Protein AF-0000000084379618 (afdb_homodimer)

InterPro domains:
  IPR000644 CBS domain [PF00571] (7-60)
  IPR000644 CBS domain [PF00571] (74-127)
  IPR000644 CBS domain [PS51371] (11-69)
  IPR000644 CBS domain [PS51371] (78-135)
  IPR000644 CBS domain [SM00116] (14-62)
  IPR000644 CBS domain [SM00116] (81-128)
  IPR044729 CBS domain-containing protein, bacteria [cd04629] (11-126)
  IPR046342 CBS domain superfamily [G3DSA:3.10.580.10] (3-135)
  IPR046342 CBS domain superfamily [SSF54631] (4-127)
  IPR051462 CBS domain-containing protein [PTHR48108] (7-129)

pLDDT: mean 86.85, std 16.11, range [29.45, 98.12]

Organism: NCBI:txid1548547

Solvent-accessible surface area (backbone atoms only — not comparable to full-atom values): 15763 Å² total; per-residue (Å²): 128,68,67,74,59,31,36,62,80,53,41,42,64,82,77,55,68,47,39,46,76,37,52,32,67,59,52,51,45,48,31,60,76,66,70,45,65,58,29,38,22,29,46,99,85,68,45,81,61,29,38,38,36,53,73,40,46,44,54,46,50,50,36,23,58,69,61,56,45,75,74,52,37,31,60,78,48,38,42,64,88,70,65,72,40,51,39,76,41,39,44,68,60,49,45,51,47,46,70,77,38,90,58,66,58,30,45,23,24,55,96,89,34,84,59,31,36,38,40,58,65,40,58,51,49,41,47,70,69,44,58,47,67,58,41,66,75,45,56,77,82,126,129,68,69,73,59,32,36,62,79,53,41,42,65,82,76,55,68,47,39,46,77,36,51,33,62,58,52,50,45,50,32,62,76,68,71,43,65,59,30,40,23,29,47,99,84,69,46,80,60,30,40,38,36,53,74,40,46,44,55,47,50,49,38,24,58,69,60,57,45,74,73,53,34,32,61,79,50,38,42,64,89,69,66,71,41,50,41,75,40,39,45,67,59,47,47,51,50,45,69,76,37,90,57,64,58,29,45,23,23,55,96,89,34,83,60,31,37,40,40,58,63,40,57,50,47,40,48,70,69,44,58,48,68,58,41,66,78,46,56,76,81,126

Sequence (284 aa):
MIHPLRVRDFMTTKLHTTEPDADIMSAVKILVDQNISGLLVIDNHGALKGILTERDCIGVALDAGYFDEAGGRVSNYMSSDIETVDVDLSLLDLAEQFVRRSFRRYPVTEDNKLVGVIARRDVLKALTSGAWFSIPGNTPRRMIHPLRVRDFMTTKLHTTEPDADIMSAVKILVDQNISGLLVIDNHGALKGILTERDCIGVALDAGYFDEAGGRVSNYMSSDIETVDVDLSLLDLAEQFVRRSFRRYPVTEDNKLVGVIARRDVLKALTSGAWFSIPGNTPRR

Nearest PDB structures (foldseek):
  3fv6-assembly1_B  TM=8.296E-01  e=1.152E-10  Bacillus subtilis
  5npl-assembly1_A  TM=8.329E-01  e=8.035E-10  Microcystis aeruginosa PCC 7806
  5nmu-assembly1_B-2  TM=8.235E-01  e=7.514E-10  Microcystis aeruginosa PCC 7806
  5nmu-assembly1_C-2  TM=7.737E-01  e=3.146E-10  Microcystis aeruginosa PCC 7806
  4cfe-assembly1_F  TM=8.664E-01  e=2.087E-07  Homo sapiens

Structure (mmCIF, N/CA/C/O backbone):
data_AF-0000000084379618-model_v1
#
loop_
_entity.id
_entity.type
_entity.pdbx_description
1 polymer 'CBS domain-containing protein'
#
loop_
_atom_site.group_PDB
_atom_site.id
_atom_site.type_symbol
_atom_site.label_atom_id
_atom_site.label_alt_id
_atom_site.label_comp_id
_atom_site.label_asym_id
_atom_site.label_entity_id
_atom_site.label_seq_id
_atom_site.pdbx_PDB_ins_code
_atom_site.Cartn_x
_atom_site.Cartn_y
_atom_site.Cartn_z
_atom_site.occupancy
_atom_site.B_iso_or_equiv
_atom_site.auth_seq_id
_atom_site.auth_comp_id
_atom_site.auth_asym_id
_atom_site.auth_atom_id
_atom_site.pdbx_PDB_model_num
ATOM 1 N N . MET A 1 1 ? -9.25 32.5 11.57 1 34.19 1 MET A N 1
ATOM 2 C CA . MET A 1 1 ? -9.039 31.359 12.469 1 34.19 1 MET A CA 1
ATOM 3 C C . MET A 1 1 ? -8.68 30.109 11.68 1 34.19 1 MET A C 1
ATOM 5 O O . MET A 1 1 ? -9.398 29.719 10.758 1 34.19 1 MET A O 1
ATOM 9 N N . ILE A 1 2 ? -7.457 29.812 11.484 1 47.38 2 ILE A N 1
ATOM 10 C CA . ILE A 1 2 ? -7.031 28.781 10.547 1 47.38 2 ILE A CA 1
ATOM 11 C C . ILE A 1 2 ? -7.629 27.438 10.961 1 47.38 2 ILE A C 1
ATOM 13 O O . ILE A 1 2 ? -7.477 27 12.102 1 47.38 2 ILE A O 1
ATOM 17 N N . HIS A 1 3 ? -8.727 27.094 10.367 1 58.53 3 HIS A N 1
ATOM 18 C CA . HIS A 1 3 ? -9.414 25.859 10.695 1 58.53 3 HIS A CA 1
ATOM 19 C C . HIS A 1 3 ? -8.547 24.641 10.367 1 58.53 3 HIS A C 1
ATOM 21 O O . HIS A 1 3 ? -7.828 24.641 9.367 1 58.53 3 HIS A O 1
ATOM 27 N N . PRO A 1 4 ? -8.391 23.781 11.438 1 74.25 4 PRO A N 1
ATOM 28 C CA . PRO A 1 4 ? -7.609 22.578 11.18 1 74.25 4 PRO A CA 1
ATOM 29 C C . PRO A 1 4 ? -8.109 21.797 9.969 1 74.25 4 PRO A C 1
ATOM 31 O O . PRO A 1 4 ? -9.297 21.844 9.641 1 74.25 4 PRO A O 1
ATOM 34 N N . LEU A 1 5 ? -7.223 21.422 9.125 1 86.94 5 LEU A N 1
ATOM 35 C CA . LEU A 1 5 ? -7.574 20.531 8.023 1 86.94 5 LEU A CA 1
ATOM 36 C C . LEU A 1 5 ? -8.266 19.266 8.539 1 86.94 5 LEU A C 1
ATOM 38 O O . LEU A 1 5 ? -7.871 18.719 9.57 1 86.94 5 LEU A O 1
ATOM 42 N N . ARG A 1 6 ? -9.375 19 7.891 1 94.31 6 ARG A N 1
ATOM 43 C CA . ARG A 1 6 ? -10.156 17.844 8.328 1 94.31 6 ARG A CA 1
ATOM 44 C C . ARG A 1 6 ? -10.172 16.75 7.254 1 94.31 6 ARG A C 1
ATOM 46 O O . ARG A 1 6 ? -9.828 17.016 6.098 1 94.31 6 ARG A O 1
ATOM 53 N N . VAL A 1 7 ? -10.578 15.539 7.617 1 96.62 7 VAL A N 1
ATOM 54 C CA . VAL A 1 7 ? -10.68 14.375 6.746 1 96.62 7 VAL A CA 1
ATOM 55 C C . VAL A 1 7 ? -11.562 14.695 5.547 1 96.62 7 VAL A C 1
ATOM 57 O O . VAL A 1 7 ? -11.211 14.391 4.406 1 96.62 7 VAL A O 1
ATOM 60 N N . ARG A 1 8 ? -12.633 15.398 5.754 1 96.06 8 ARG A N 1
ATOM 61 C CA . ARG A 1 8 ? -13.578 15.688 4.688 1 96.06 8 ARG A CA 1
ATOM 62 C C . ARG A 1 8 ? -12.922 16.5 3.578 1 96.06 8 ARG A C 1
ATOM 64 O O . ARG A 1 8 ? -13.359 16.469 2.428 1 96.06 8 ARG A O 1
ATOM 71 N N . ASP A 1 9 ? -11.898 17.234 3.893 1 94.19 9 ASP A N 1
ATOM 72 C CA . ASP A 1 9 ? -11.242 18.125 2.938 1 94.19 9 ASP A CA 1
ATOM 73 C C . ASP A 1 9 ? -10.383 17.344 1.952 1 94.19 9 ASP A C 1
ATOM 75 O O . ASP A 1 9 ? -10.055 17.828 0.872 1 94.19 9 ASP A O 1
ATOM 79 N N . PHE A 1 10 ? -9.984 16.047 2.281 1 94.69 10 PHE A N 1
ATOM 80 C CA . PHE A 1 10 ? -8.992 15.352 1.47 1 94.69 10 PHE A CA 1
ATOM 81 C C . PHE 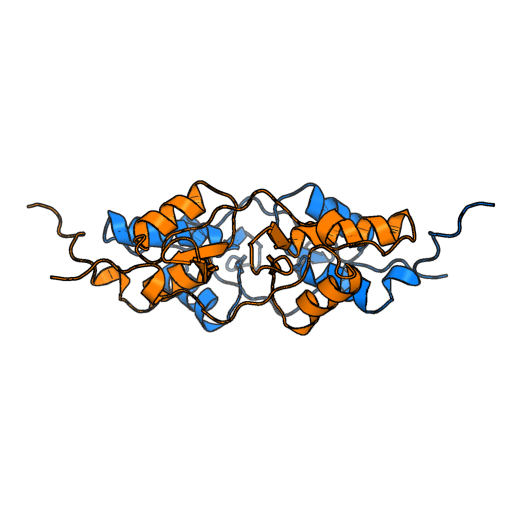A 1 10 ? -9.453 13.945 1.121 1 94.69 10 PHE A C 1
ATOM 83 O O . PHE A 1 10 ? -8.836 13.266 0.295 1 94.69 10 PHE A O 1
ATOM 90 N N . MET A 1 11 ? -10.547 13.492 1.725 1 95.88 11 MET A N 1
ATOM 91 C CA . MET A 1 11 ? -11.031 12.148 1.44 1 95.88 11 MET A CA 1
ATOM 92 C C . MET A 1 11 ? -11.492 12.031 -0.01 1 95.88 11 MET A C 1
ATOM 94 O O . MET A 1 11 ? -11.766 13.039 -0.662 1 95.88 11 MET A O 1
ATOM 98 N N . THR A 1 12 ? -11.516 10.805 -0.546 1 94.44 12 THR A N 1
ATOM 99 C CA . THR A 1 12 ? -12.125 10.508 -1.836 1 94.44 12 THR A CA 1
ATOM 100 C C . THR A 1 12 ? -13.547 9.984 -1.65 1 94.44 12 THR A C 1
ATOM 102 O O . THR A 1 12 ? -13.805 9.188 -0.745 1 94.44 12 THR A O 1
ATOM 105 N N . THR A 1 13 ? -14.43 10.438 -2.508 1 93.56 13 THR A N 1
ATOM 106 C CA . THR A 1 13 ? -15.828 10.039 -2.375 1 93.56 13 THR A CA 1
ATOM 107 C C . THR A 1 13 ? -16.188 8.961 -3.391 1 93.56 13 THR A C 1
ATOM 109 O O . THR A 1 13 ? -17.25 8.344 -3.305 1 93.56 13 THR A O 1
ATOM 112 N N . LYS A 1 14 ? -15.32 8.688 -4.324 1 89.25 14 LYS A N 1
ATOM 113 C CA . LYS A 1 14 ? -15.492 7.555 -5.227 1 89.25 14 LYS A CA 1
ATOM 114 C C . LYS A 1 14 ? -15.07 6.25 -4.559 1 89.25 14 LYS A C 1
ATOM 116 O O . LYS A 1 14 ? -13.875 6.004 -4.371 1 89.25 14 LYS A O 1
ATOM 121 N N . LEU A 1 15 ? -16.078 5.469 -4.277 1 90.06 15 LEU A N 1
ATOM 122 C CA . LEU A 1 15 ? -15.828 4.234 -3.543 1 90.06 15 LEU A CA 1
ATOM 123 C C . LEU A 1 15 ? -15.742 3.043 -4.492 1 90.06 15 LEU A C 1
ATOM 125 O O . LEU A 1 15 ? -16.578 2.896 -5.383 1 90.06 15 LEU A O 1
ATOM 129 N N . HIS A 1 16 ? -14.719 2.293 -4.391 1 94.81 16 HIS A N 1
ATOM 130 C CA . HIS A 1 16 ? -14.648 0.979 -5.02 1 94.81 16 HIS A CA 1
ATOM 131 C C . HIS A 1 16 ? -15.102 -0.116 -4.062 1 94.81 16 HIS A C 1
ATOM 133 O O . HIS A 1 16 ? -14.461 -0.357 -3.035 1 94.81 16 HIS A O 1
ATOM 139 N N . THR A 1 17 ? -16.203 -0.731 -4.441 1 96.31 17 THR A N 1
ATOM 140 C CA . THR A 1 17 ? -16.812 -1.654 -3.494 1 96.31 17 THR A CA 1
ATOM 141 C C . THR A 1 17 ? -17.031 -3.021 -4.137 1 96.31 17 THR A C 1
ATOM 143 O O . THR A 1 17 ? -16.922 -3.168 -5.355 1 96.31 17 THR A O 1
ATOM 146 N N . THR A 1 18 ? -17.234 -3.992 -3.385 1 97.44 18 THR A N 1
ATOM 147 C CA . THR A 1 18 ? -17.688 -5.336 -3.736 1 97.44 18 THR A CA 1
ATOM 148 C C . THR A 1 18 ? -18.625 -5.887 -2.668 1 97.44 18 THR A C 1
ATOM 150 O O . THR A 1 18 ? -18.953 -5.191 -1.706 1 97.44 18 THR A O 1
ATOM 153 N N . GLU A 1 19 ? -19.125 -7.086 -2.914 1 97.81 19 GLU A N 1
ATOM 154 C CA . GLU A 1 19 ? -20.047 -7.727 -1.979 1 97.81 19 GLU A CA 1
ATOM 155 C C . GLU A 1 19 ? -19.422 -8.961 -1.344 1 97.81 19 GLU A C 1
ATOM 157 O O . GLU A 1 19 ? -18.562 -9.609 -1.947 1 97.81 19 GLU A O 1
ATOM 162 N N . PRO A 1 20 ? -19.891 -9.258 -0.11 1 97.5 20 PRO A N 1
ATOM 163 C CA . PRO A 1 20 ? -19.312 -10.422 0.571 1 97.5 20 PRO A CA 1
ATOM 164 C C . PRO A 1 20 ? -19.453 -11.711 -0.244 1 97.5 20 PRO A C 1
ATOM 166 O O . PRO A 1 20 ? -18.562 -12.562 -0.204 1 97.5 20 PRO A O 1
ATOM 169 N N . ASP A 1 21 ? -20.438 -11.789 -1.068 1 97 21 ASP A N 1
ATOM 170 C CA . ASP A 1 21 ? -20.719 -13.031 -1.773 1 97 21 ASP A CA 1
ATOM 171 C C . ASP A 1 21 ? -20.125 -13.016 -3.182 1 97 21 ASP A C 1
ATOM 173 O O . ASP A 1 21 ? -20.203 -14.008 -3.908 1 97 21 ASP A O 1
ATOM 177 N N . ALA A 1 22 ? -19.562 -11.922 -3.576 1 96.81 22 ALA A N 1
ATOM 178 C CA . ALA A 1 22 ? -18.953 -11.836 -4.898 1 96.81 22 ALA A CA 1
ATOM 179 C C . ALA A 1 22 ? -17.844 -12.867 -5.055 1 96.81 22 ALA A C 1
ATOM 181 O O . ALA A 1 22 ? -17.25 -13.312 -4.066 1 96.81 22 ALA A O 1
ATOM 182 N N . ASP A 1 23 ? -17.641 -13.289 -6.316 1 95.94 23 ASP A N 1
ATOM 183 C CA . ASP A 1 23 ? -16.531 -14.188 -6.648 1 95.94 23 ASP A CA 1
ATOM 184 C C . ASP A 1 23 ? -15.188 -13.523 -6.383 1 95.94 23 ASP A C 1
ATOM 186 O O . ASP A 1 23 ? -14.945 -12.398 -6.82 1 95.94 23 ASP A O 1
ATOM 190 N N . ILE A 1 24 ? -14.281 -14.266 -5.648 1 95.69 24 ILE A N 1
ATOM 191 C CA . ILE A 1 24 ? -13.008 -13.703 -5.215 1 95.69 24 ILE A CA 1
ATOM 192 C C . ILE A 1 24 ? -12.141 -13.391 -6.43 1 95.69 24 ILE A C 1
ATOM 194 O O . ILE A 1 24 ? -11.43 -12.383 -6.453 1 95.69 24 ILE A O 1
ATOM 198 N N . MET A 1 25 ? -12.18 -14.164 -7.484 1 92.75 25 MET A N 1
ATOM 199 C CA . MET A 1 25 ? -11.352 -13.922 -8.664 1 92.75 25 MET A CA 1
ATOM 200 C C . MET A 1 25 ? -11.82 -12.68 -9.414 1 92.75 25 MET A C 1
ATOM 202 O O . MET A 1 25 ? -11.008 -11.953 -9.984 1 92.75 25 MET A O 1
ATOM 206 N N . SER A 1 26 ? -13.086 -12.484 -9.383 1 93.94 26 SER A N 1
ATOM 207 C CA . SER A 1 26 ? -13.609 -11.258 -9.961 1 93.94 26 SER A CA 1
ATOM 208 C C . SER A 1 26 ? -13.109 -10.031 -9.203 1 93.94 26 SER A C 1
ATOM 210 O O . SER A 1 26 ? -12.758 -9.016 -9.812 1 93.94 26 SER A O 1
ATOM 212 N N . ALA A 1 27 ? -13.125 -10.156 -7.879 1 96.06 27 ALA A N 1
ATOM 213 C CA . ALA A 1 27 ? -12.633 -9.062 -7.043 1 96.06 27 ALA A CA 1
ATOM 214 C C . ALA A 1 27 ? -11.148 -8.797 -7.297 1 96.06 27 ALA A C 1
ATOM 216 O O . ALA A 1 27 ? -10.727 -7.648 -7.406 1 96.06 27 ALA A O 1
ATOM 217 N N . VAL A 1 28 ? -10.398 -9.859 -7.43 1 94.69 28 VAL A N 1
ATOM 218 C CA . VAL A 1 28 ? -8.977 -9.734 -7.715 1 94.69 28 VAL A CA 1
ATOM 219 C C . VAL A 1 28 ? -8.773 -9.023 -9.047 1 94.69 28 VAL A C 1
ATOM 221 O O . VAL A 1 28 ? -7.93 -8.125 -9.164 1 94.69 28 VAL A O 1
ATOM 224 N N . LYS A 1 29 ? -9.539 -9.367 -9.977 1 93.56 29 LYS A N 1
ATOM 225 C CA . LYS A 1 29 ? -9.445 -8.75 -11.297 1 93.56 29 LYS A CA 1
ATOM 226 C C . LYS A 1 29 ? -9.734 -7.254 -11.227 1 93.56 29 LYS A C 1
ATOM 228 O O . LYS A 1 29 ? -9.07 -6.453 -11.891 1 93.56 29 LYS A O 1
ATOM 233 N N . ILE A 1 30 ? -10.664 -6.898 -10.453 1 94.94 30 ILE A N 1
ATOM 234 C CA . ILE A 1 30 ? -11 -5.488 -10.281 1 94.94 30 ILE A CA 1
ATOM 235 C C . ILE A 1 30 ? -9.805 -4.738 -9.695 1 94.94 30 ILE A C 1
ATOM 237 O O . ILE A 1 30 ? -9.438 -3.672 -10.188 1 94.94 30 ILE A O 1
ATOM 241 N N . LEU A 1 31 ? -9.203 -5.316 -8.656 1 95.38 31 LEU A N 1
ATOM 242 C CA . LEU A 1 31 ? -8.047 -4.691 -8.023 1 95.38 31 LEU A CA 1
ATOM 243 C C . LEU A 1 31 ? -6.926 -4.48 -9.039 1 95.38 31 LEU A C 1
ATOM 245 O O . LEU A 1 31 ? -6.352 -3.391 -9.117 1 95.38 31 LEU A O 1
ATOM 249 N N . VAL A 1 32 ? -6.684 -5.453 -9.867 1 93.69 32 VAL A N 1
ATOM 250 C CA . VAL A 1 32 ? -5.578 -5.438 -10.812 1 93.69 32 VAL A CA 1
ATOM 251 C C . VAL A 1 32 ? -5.898 -4.477 -11.961 1 93.69 32 VAL A C 1
ATOM 253 O O . VAL A 1 32 ? -5.094 -3.602 -12.289 1 93.69 32 VAL A O 1
ATOM 256 N N . ASP A 1 33 ? -7.059 -4.531 -12.508 1 93.06 33 ASP A N 1
ATOM 257 C CA . ASP A 1 33 ? -7.445 -3.777 -13.695 1 93.06 33 ASP A CA 1
ATOM 258 C C . ASP A 1 33 ? -7.578 -2.289 -13.383 1 93.06 33 ASP A C 1
ATOM 260 O O . ASP A 1 33 ? -7.223 -1.44 -14.203 1 93.06 33 ASP A O 1
ATOM 264 N N . GLN A 1 34 ? -8.031 -1.998 -12.258 1 91.88 34 GLN A N 1
ATOM 265 C CA . GLN A 1 34 ? -8.281 -0.604 -11.898 1 91.88 34 GLN A CA 1
ATOM 266 C C . GLN A 1 34 ? -7.098 -0.015 -11.133 1 91.88 34 GLN A C 1
ATOM 268 O O . GLN A 1 34 ? -7.109 1.163 -10.773 1 91.88 34 GLN A O 1
ATOM 273 N N . ASN A 1 35 ? -6.16 -0.807 -10.883 1 90.31 35 ASN A N 1
ATOM 274 C CA . ASN A 1 35 ? -4.953 -0.374 -10.188 1 90.31 35 ASN A CA 1
ATOM 275 C C . ASN A 1 35 ? -5.281 0.253 -8.836 1 90.31 35 ASN A C 1
ATOM 277 O O . ASN A 1 35 ? -4.832 1.359 -8.539 1 90.31 35 ASN A O 1
ATOM 281 N N . ILE A 1 36 ? -6.137 -0.499 -8.094 1 90.75 36 ILE A N 1
ATOM 282 C CA . ILE A 1 36 ? -6.445 -0.088 -6.73 1 90.75 36 ILE A CA 1
ATOM 283 C C . ILE A 1 36 ? -6 -1.172 -5.75 1 90.75 36 ILE A C 1
ATOM 285 O O . ILE A 1 36 ? -5.906 -2.346 -6.117 1 90.75 36 ILE A O 1
ATOM 289 N N . SER A 1 37 ? -5.695 -0.775 -4.52 1 91.12 37 SER A N 1
ATOM 290 C CA . SER A 1 37 ? -5.059 -1.709 -3.596 1 91.12 37 SER A CA 1
ATOM 291 C C . SER A 1 37 ? -6.07 -2.295 -2.617 1 91.12 37 SER A C 1
ATOM 293 O O . SER A 1 37 ? -5.727 -3.164 -1.811 1 91.12 37 SER A O 1
ATOM 295 N N . GLY A 1 38 ? -7.355 -1.854 -2.705 1 93.5 38 GLY A N 1
ATOM 296 C CA . GLY A 1 38 ? -8.367 -2.387 -1.81 1 93.5 38 GLY A CA 1
ATOM 297 C C . GLY A 1 38 ? -9.781 -2.082 -2.262 1 93.5 38 GLY A C 1
ATOM 298 O O . GLY A 1 38 ? -10.016 -1.101 -2.971 1 93.5 38 GLY A O 1
ATOM 299 N N . LEU A 1 39 ? -10.711 -2.945 -1.866 1 96.56 39 LEU A N 1
ATOM 300 C CA . LEU A 1 39 ? -12.148 -2.801 -2.078 1 96.56 39 LEU A CA 1
ATOM 301 C C . LEU A 1 39 ? -12.891 -2.799 -0.749 1 96.56 39 LEU A C 1
ATOM 303 O O . LEU A 1 39 ? -12.625 -3.631 0.12 1 96.56 39 LEU A O 1
ATOM 307 N N . LEU A 1 40 ? -13.82 -1.866 -0.636 1 97 40 LEU A N 1
ATOM 308 C CA . LEU A 1 40 ? -14.734 -1.941 0.499 1 97 40 LEU A CA 1
ATOM 309 C C . LEU A 1 40 ? -15.797 -3.004 0.266 1 97 40 LEU A C 1
ATOM 311 O O . LEU A 1 40 ? -16.328 -3.125 -0.84 1 97 40 LEU A O 1
ATOM 315 N N . VAL A 1 41 ? -16.016 -3.775 1.272 1 97.94 41 VAL A N 1
ATOM 316 C CA . VAL A 1 41 ? -17.031 -4.82 1.165 1 97.94 41 VAL A CA 1
ATOM 317 C C . VAL A 1 41 ? -18.328 -4.359 1.839 1 97.94 41 VAL A C 1
ATOM 319 O O . VAL A 1 41 ? -18.359 -4.16 3.055 1 97.94 41 VAL A O 1
ATOM 322 N N . ILE A 1 42 ? -19.328 -4.234 1.031 1 97.12 42 ILE A N 1
ATOM 323 C CA . ILE A 1 42 ? -20.609 -3.727 1.512 1 97.12 42 ILE A CA 1
ATOM 324 C C . ILE A 1 42 ? -21.703 -4.75 1.232 1 97.12 42 ILE A C 1
ATOM 326 O O . ILE A 1 42 ? -21.703 -5.395 0.18 1 97.12 42 ILE A O 1
ATOM 330 N N . ASP A 1 43 ? -22.562 -4.863 2.178 1 95.5 43 ASP A N 1
ATOM 331 C CA . ASP A 1 43 ? -23.641 -5.812 1.942 1 95.5 43 ASP A CA 1
ATOM 332 C C . ASP A 1 43 ? -24.781 -5.16 1.159 1 95.5 43 ASP A C 1
ATOM 334 O O . ASP A 1 43 ? -24.656 -4.016 0.714 1 95.5 43 ASP A O 1
ATOM 338 N N . ASN A 1 44 ? -25.844 -5.895 0.963 1 93.81 44 ASN A N 1
ATOM 339 C CA . ASN A 1 44 ? -26.953 -5.453 0.128 1 93.81 44 ASN A CA 1
ATOM 340 C C . ASN A 1 44 ? -27.703 -4.285 0.763 1 93.81 44 ASN A C 1
ATOM 342 O O . ASN A 1 44 ? -28.5 -3.615 0.097 1 93.81 44 ASN A O 1
ATOM 346 N N . HIS A 1 45 ? -27.484 -3.885 1.99 1 91.62 45 HIS A N 1
ATOM 347 C CA . HIS A 1 45 ? -28.141 -2.783 2.686 1 91.62 45 HIS A CA 1
ATOM 348 C C . HIS A 1 45 ? -27.234 -1.562 2.766 1 91.62 45 HIS A C 1
ATOM 350 O O . HIS A 1 45 ? -27.594 -0.548 3.365 1 91.62 45 HIS A O 1
ATOM 356 N N . GLY A 1 46 ? -26.062 -1.714 2.221 1 90.75 46 GLY A N 1
ATOM 357 C CA . GLY A 1 46 ? -25.125 -0.596 2.221 1 90.75 46 GLY A CA 1
ATOM 358 C C . GLY A 1 46 ? -24.25 -0.546 3.459 1 90.75 46 GLY A C 1
ATOM 359 O O . GLY A 1 46 ? -23.531 0.426 3.676 1 90.75 46 GLY A O 1
ATOM 360 N N . ALA A 1 47 ? -24.359 -1.598 4.258 1 93.44 47 ALA A N 1
ATOM 361 C CA . ALA A 1 47 ? -23.547 -1.645 5.473 1 93.44 47 ALA A CA 1
ATOM 362 C C . ALA A 1 47 ? -22.125 -2.113 5.172 1 93.44 47 ALA A C 1
ATOM 364 O O . ALA A 1 47 ? -21.938 -3.068 4.418 1 93.44 47 ALA A O 1
ATOM 365 N N . LEU A 1 48 ? -21.219 -1.42 5.727 1 95.88 48 LEU A N 1
ATOM 366 C CA . LEU A 1 48 ? -19.812 -1.798 5.59 1 95.88 48 LEU A CA 1
ATOM 367 C C . LEU A 1 48 ? -19.516 -3.084 6.355 1 95.88 48 LEU A C 1
ATOM 369 O O . LEU A 1 48 ? -19.719 -3.146 7.57 1 95.88 48 LEU A O 1
ATOM 373 N N . LYS A 1 49 ? -19 -4.125 5.664 1 96.25 49 LYS A N 1
ATOM 374 C CA . LYS A 1 49 ? -18.766 -5.43 6.273 1 96.25 49 LYS A CA 1
ATOM 375 C C . LYS A 1 49 ? -17.266 -5.707 6.43 1 96.25 49 LYS A C 1
ATOM 377 O O . LYS A 1 49 ? -16.875 -6.551 7.234 1 96.25 49 LYS A O 1
ATOM 382 N N . GLY A 1 50 ? -16.484 -5.086 5.617 1 96.19 50 GLY A N 1
ATOM 383 C CA . GLY A 1 50 ? -15.047 -5.324 5.664 1 96.19 50 GLY A CA 1
ATOM 384 C C . GLY A 1 50 ? -14.297 -4.641 4.539 1 96.19 50 GLY A C 1
ATOM 385 O O . GLY A 1 50 ? -14.805 -3.701 3.924 1 96.19 50 GLY A O 1
ATOM 386 N N . ILE A 1 51 ? -13.078 -5.039 4.383 1 96.25 51 ILE A N 1
ATOM 387 C CA . ILE A 1 51 ? -12.211 -4.555 3.311 1 96.25 51 ILE A CA 1
ATOM 388 C C . ILE A 1 51 ? -11.414 -5.719 2.725 1 96.25 51 ILE A C 1
ATOM 390 O O . ILE A 1 51 ? -10.969 -6.605 3.455 1 96.25 51 ILE A O 1
ATOM 394 N N . LEU A 1 52 ? -11.312 -5.785 1.449 1 96.62 52 LEU A N 1
ATOM 395 C CA . LEU A 1 52 ? -10.461 -6.734 0.735 1 96.62 52 LEU A CA 1
ATOM 396 C C . LEU A 1 52 ? -9.273 -6.023 0.096 1 96.62 52 LEU A C 1
ATOM 398 O O . LEU A 1 52 ? -9.445 -5.176 -0.781 1 96.62 52 LEU A O 1
ATOM 402 N N . THR A 1 53 ? -8.062 -6.402 0.522 1 94.44 53 THR A N 1
ATOM 403 C CA . THR A 1 53 ? -6.875 -5.727 0.018 1 94.44 53 THR A CA 1
ATOM 404 C C . THR A 1 53 ? -6.012 -6.684 -0.798 1 94.44 53 THR A C 1
ATOM 406 O O . THR A 1 53 ? -6.285 -7.887 -0.846 1 94.44 53 THR A O 1
ATOM 409 N N . GLU A 1 54 ? -5.016 -6.074 -1.49 1 94 54 GLU A N 1
ATOM 410 C CA . GLU A 1 54 ? -4.035 -6.898 -2.195 1 94 54 GLU A CA 1
ATOM 411 C C . GLU A 1 54 ? -3.377 -7.898 -1.252 1 94 54 GLU A C 1
ATOM 413 O O . GLU A 1 54 ? -3.109 -9.039 -1.637 1 94 54 GLU A O 1
ATOM 418 N N . ARG A 1 55 ? -3.156 -7.453 -0.069 1 93.25 55 ARG A N 1
ATOM 419 C CA . ARG A 1 55 ? -2.559 -8.352 0.915 1 93.25 55 ARG A CA 1
ATOM 420 C C . ARG A 1 55 ? -3.439 -9.578 1.144 1 93.25 55 ARG A C 1
ATOM 422 O O . ARG A 1 55 ? -2.947 -10.703 1.168 1 93.25 55 ARG A O 1
ATOM 429 N N . ASP A 1 56 ? -4.66 -9.391 1.294 1 93.5 56 ASP A N 1
ATOM 430 C CA . ASP A 1 56 ? -5.605 -10.484 1.481 1 93.5 56 ASP A CA 1
ATOM 431 C C . ASP A 1 56 ? -5.586 -11.438 0.288 1 93.5 56 ASP A C 1
ATOM 433 O O . ASP A 1 56 ? -5.656 -12.656 0.458 1 93.5 56 ASP A O 1
ATOM 437 N N . CYS A 1 57 ? -5.434 -10.867 -0.836 1 94.56 57 CYS A N 1
ATOM 438 C CA . CYS A 1 57 ? -5.578 -11.625 -2.072 1 94.56 57 CYS A CA 1
ATOM 439 C C . CYS A 1 57 ? -4.34 -12.477 -2.334 1 94.56 57 CYS A C 1
ATOM 441 O O . CYS A 1 57 ? -4.375 -13.391 -3.164 1 94.56 57 CYS A O 1
ATOM 443 N N . ILE A 1 58 ? -3.246 -12.172 -1.682 1 93.88 58 ILE A N 1
ATOM 444 C CA . ILE A 1 58 ? -2.092 -13.055 -1.786 1 93.88 58 ILE A CA 1
ATOM 445 C C . ILE A 1 58 ? -2.465 -14.453 -1.294 1 93.88 58 ILE A C 1
ATOM 447 O O . ILE A 1 58 ? -1.982 -15.453 -1.825 1 93.88 58 ILE A O 1
ATOM 451 N N . GLY A 1 59 ? -3.326 -14.469 -0.315 1 91.44 59 GLY A N 1
ATOM 452 C CA . GLY A 1 59 ? -3.846 -15.758 0.129 1 91.44 59 GLY A CA 1
ATOM 453 C C . GLY A 1 59 ? -4.535 -16.531 -0.975 1 91.44 59 GLY A C 1
ATOM 454 O O . GLY A 1 59 ? -4.422 -17.766 -1.039 1 91.44 59 GLY A O 1
ATOM 455 N N . VAL A 1 60 ? -5.215 -15.859 -1.862 1 89.25 60 VAL A N 1
ATOM 456 C CA . VAL A 1 60 ? -5.879 -16.484 -3.004 1 89.25 60 VAL A CA 1
ATOM 457 C C . VAL A 1 60 ? -4.84 -17.094 -3.938 1 89.25 60 VAL A C 1
ATOM 459 O O . VAL A 1 60 ? -5.008 -18.219 -4.406 1 89.25 60 VAL A O 1
ATOM 462 N N . ALA A 1 61 ? -3.861 -16.359 -4.188 1 85.94 61 ALA A N 1
ATOM 463 C CA . ALA A 1 61 ? -2.779 -16.844 -5.043 1 85.94 61 ALA A CA 1
ATOM 464 C C . ALA A 1 61 ? -2.15 -18.109 -4.473 1 85.94 61 ALA A C 1
ATOM 466 O O . ALA A 1 61 ? -1.852 -19.047 -5.215 1 85.94 61 ALA A O 1
ATOM 467 N N . LEU A 1 62 ? -1.955 -18.156 -3.219 1 87.12 62 LEU A N 1
ATOM 468 C CA . LEU A 1 62 ? -1.366 -19.328 -2.578 1 87.12 62 LEU A CA 1
ATOM 469 C C . LEU A 1 62 ? -2.305 -20.516 -2.668 1 87.12 62 LEU A C 1
ATOM 471 O O . LEU A 1 62 ? -1.868 -21.641 -2.971 1 87.12 62 LEU A O 1
ATOM 475 N N . ASP A 1 63 ? -3.529 -20.234 -2.43 1 85.62 63 ASP A N 1
ATOM 476 C CA . ASP A 1 63 ? -4.508 -21.312 -2.537 1 85.62 63 ASP A CA 1
ATOM 477 C C . ASP A 1 63 ? -4.551 -21.875 -3.957 1 85.62 63 ASP A C 1
ATOM 479 O O . ASP A 1 63 ? -4.637 -23.094 -4.145 1 85.62 63 ASP A O 1
ATOM 483 N N . ALA A 1 64 ? -4.523 -20.953 -4.922 1 81.38 64 ALA A N 1
ATOM 484 C CA . ALA A 1 64 ? -4.516 -21.375 -6.32 1 81.38 64 ALA A CA 1
ATOM 485 C C . ALA A 1 64 ? -3.268 -22.188 -6.645 1 81.38 64 ALA A C 1
ATOM 487 O O . ALA A 1 64 ? -3.334 -23.172 -7.391 1 81.38 64 ALA A O 1
ATOM 488 N N . GLY A 1 65 ? -2.189 -21.781 -6.164 1 75.75 65 GLY A N 1
ATOM 489 C CA . GLY A 1 65 ? -0.932 -22.469 -6.43 1 75.75 65 GLY A CA 1
ATOM 490 C C . GLY A 1 65 ? -0.822 -23.812 -5.742 1 75.75 65 GLY A C 1
ATOM 491 O O . GLY A 1 65 ? -0.34 -24.781 -6.332 1 75.75 65 GLY A O 1
ATOM 492 N N . TYR A 1 66 ? -1.321 -23.859 -4.508 1 75.81 66 TYR A N 1
ATOM 493 C CA . TYR A 1 66 ? -1.153 -25.094 -3.725 1 75.81 66 TYR A CA 1
ATOM 494 C C . TYR A 1 66 ? -2.287 -26.062 -3.998 1 75.81 66 TYR A C 1
ATOM 496 O O . TYR A 1 66 ? -2.076 -27.281 -3.996 1 75.81 66 TYR A O 1
ATOM 504 N N . PHE A 1 67 ? -3.467 -25.516 -4.18 1 70 67 PHE A N 1
ATOM 505 C CA . PHE A 1 67 ? -4.609 -26.422 -4.172 1 70 67 PHE A CA 1
ATOM 506 C C . PHE A 1 67 ? -5.328 -26.406 -5.516 1 70 67 PHE A C 1
ATOM 508 O O . PHE A 1 67 ? -6.312 -27.125 -5.711 1 70 67 PHE A O 1
ATOM 515 N N . ASP A 1 68 ? -4.73 -25.75 -6.484 1 66.31 68 ASP A N 1
ATOM 516 C CA . ASP A 1 68 ? -5.387 -25.594 -7.777 1 66.31 68 ASP A CA 1
ATOM 517 C C . ASP A 1 68 ? -6.824 -25.109 -7.613 1 66.31 68 ASP A C 1
ATOM 519 O O . ASP A 1 68 ? -7.719 -25.547 -8.344 1 66.31 68 ASP A O 1
ATOM 523 N N . GLU A 1 69 ? -7.094 -24.656 -6.398 1 63.84 69 GLU A N 1
ATOM 524 C CA . GLU A 1 69 ? -8.422 -24.125 -6.102 1 63.84 69 GLU A CA 1
ATOM 525 C C . GLU A 1 69 ? -8.398 -22.609 -6.016 1 63.84 69 GLU A C 1
ATOM 527 O O . GLU A 1 69 ? -7.715 -22.031 -5.16 1 63.84 69 GLU A O 1
ATOM 532 N N . ALA A 1 70 ? -8.445 -21.953 -7.277 1 63.56 70 ALA A N 1
ATOM 533 C CA . ALA A 1 70 ? -8.594 -20.5 -7.258 1 63.56 70 ALA A CA 1
ATOM 534 C C . ALA A 1 70 ? -10.07 -20.109 -7.258 1 63.56 70 ALA A C 1
ATOM 536 O O . ALA A 1 70 ? -10.781 -20.344 -8.242 1 63.56 70 ALA A O 1
ATOM 537 N N . GLY A 1 71 ? -10.672 -20.141 -5.82 1 74.25 71 GLY A N 1
ATOM 538 C CA . GLY A 1 71 ? -12.086 -19.812 -5.809 1 74.25 71 GLY A CA 1
ATOM 539 C C . GLY A 1 71 ? -12.617 -19.516 -4.418 1 74.25 71 GLY A C 1
ATOM 540 O O . GLY A 1 71 ? -11.859 -19.484 -3.449 1 74.25 71 GLY A O 1
ATOM 541 N N . GLY A 1 72 ? -13.672 -19.031 -4.418 1 89.56 72 GLY A N 1
ATOM 542 C CA . GLY A 1 72 ? -14.414 -18.672 -3.217 1 89.56 72 GLY A CA 1
ATOM 543 C C . GLY A 1 72 ? -15.062 -17.312 -3.297 1 89.56 72 GLY A C 1
ATOM 544 O O . GLY A 1 72 ? -15.25 -16.766 -4.391 1 89.56 72 GLY A O 1
ATOM 545 N N . ARG A 1 73 ? -15.477 -17.031 -2.061 1 96.06 73 ARG A N 1
ATOM 546 C CA . ARG A 1 73 ? -16.172 -15.742 -1.96 1 96.06 73 ARG A CA 1
ATOM 547 C C . ARG A 1 73 ? -15.273 -14.688 -1.314 1 96.06 73 ARG A C 1
ATOM 549 O O . ARG A 1 73 ? -14.328 -15.023 -0.59 1 96.06 73 ARG A O 1
ATOM 556 N N . VAL A 1 74 ? -15.555 -13.438 -1.613 1 97.62 74 VAL A N 1
ATOM 557 C CA . VAL A 1 74 ? -14.852 -12.305 -1.019 1 97.62 74 VAL A CA 1
ATOM 558 C C . VAL A 1 74 ? -14.844 -12.438 0.502 1 97.62 74 VAL A C 1
ATOM 560 O O . VAL A 1 74 ? -13.828 -12.188 1.151 1 97.62 74 VAL A O 1
ATOM 563 N N . SER A 1 75 ? -15.898 -12.961 1.075 1 96.94 75 SER A N 1
ATOM 564 C CA . SER A 1 75 ? -16.047 -13.07 2.523 1 96.94 75 SER A CA 1
ATOM 565 C C . SER A 1 75 ? -15.039 -14.055 3.105 1 96.94 75 SER A C 1
ATOM 567 O O . SER A 1 75 ? -14.727 -14 4.297 1 96.94 75 SER A O 1
ATOM 569 N N . ASN A 1 76 ? -14.492 -14.938 2.303 1 95.81 76 ASN A N 1
ATOM 570 C CA . ASN A 1 76 ? -13.5 -15.906 2.762 1 95.81 76 ASN A CA 1
ATOM 571 C C . ASN A 1 76 ? -12.141 -15.258 2.973 1 95.81 76 ASN A C 1
ATOM 573 O O . ASN A 1 76 ? -11.289 -15.797 3.684 1 95.81 76 ASN A O 1
ATOM 577 N N . TYR A 1 77 ? -11.93 -14.07 2.367 1 95.94 77 TYR A N 1
ATOM 578 C CA . TYR A 1 77 ? -10.57 -13.539 2.318 1 95.94 77 TYR A CA 1
ATOM 579 C C . TYR A 1 77 ? -10.523 -12.125 2.889 1 95.94 77 TYR A C 1
ATOM 581 O O . TYR A 1 77 ? -9.461 -11.648 3.301 1 95.94 77 TYR A O 1
ATOM 589 N N . MET A 1 78 ? -11.656 -11.461 2.898 1 96.62 78 MET A N 1
ATOM 590 C CA . MET A 1 78 ? -11.68 -10.07 3.338 1 96.62 78 MET A CA 1
ATOM 591 C C . MET A 1 78 ? -11.352 -9.961 4.824 1 96.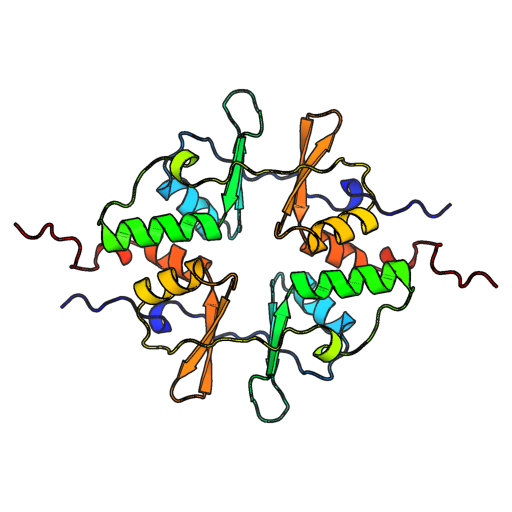62 78 MET A C 1
ATOM 593 O O . MET A 1 78 ? -11.461 -10.938 5.559 1 96.62 78 MET A O 1
ATOM 597 N N . SER A 1 79 ? -10.852 -8.781 5.219 1 94.25 79 SER A N 1
ATOM 598 C CA . SER A 1 79 ? -10.703 -8.484 6.641 1 94.25 79 SER A CA 1
ATOM 599 C C . SER A 1 79 ? -11.961 -7.828 7.203 1 94.25 79 SER A C 1
ATOM 601 O O . SER A 1 79 ? -12.523 -6.918 6.582 1 94.25 79 SER A O 1
ATOM 603 N N . SER A 1 80 ? -12.352 -8.273 8.336 1 92.69 80 SER A N 1
ATOM 604 C CA . SER A 1 80 ? -13.523 -7.707 8.992 1 92.69 80 SER A CA 1
ATOM 605 C C . SER A 1 80 ? -13.117 -6.77 10.125 1 92.69 80 SER A C 1
ATOM 607 O O . SER A 1 80 ? -13.969 -6.117 10.734 1 92.69 80 SER A O 1
ATOM 609 N N . ASP A 1 81 ? -11.844 -6.742 10.398 1 88.25 81 ASP A N 1
ATOM 610 C CA . ASP A 1 81 ? -11.336 -5.762 11.352 1 88.25 81 ASP A CA 1
ATOM 611 C C . ASP A 1 81 ? -11.156 -4.398 10.688 1 88.25 81 ASP A C 1
ATOM 613 O O . ASP A 1 81 ? -10.078 -4.09 10.18 1 88.25 81 ASP A O 1
ATOM 617 N N . ILE A 1 82 ? -12.297 -3.666 10.711 1 88.69 82 ILE A N 1
ATOM 618 C CA . ILE A 1 82 ? -12.289 -2.389 10.008 1 88.69 82 ILE A CA 1
ATOM 619 C C . ILE A 1 82 ? -12.547 -1.252 10.992 1 88.69 82 ILE A C 1
ATOM 621 O O . ILE A 1 82 ? -13.352 -1.393 11.914 1 88.69 82 ILE A O 1
ATOM 625 N N . GLU A 1 83 ? -11.789 -0.23 10.898 1 93.5 83 GLU A N 1
ATOM 626 C CA . GLU A 1 83 ? -11.984 1.01 11.641 1 93.5 83 GLU A CA 1
ATOM 627 C C . GLU A 1 83 ? -12.328 2.166 10.703 1 93.5 83 GLU A C 1
ATOM 629 O O . GLU A 1 83 ? -11.727 2.305 9.641 1 93.5 83 GLU A O 1
ATOM 634 N N . THR A 1 84 ? -13.359 2.908 11.102 1 96.5 84 THR A N 1
ATOM 635 C CA . THR A 1 84 ? -13.75 4.074 10.312 1 96.5 84 THR A CA 1
ATOM 636 C C . THR A 1 84 ? -13.328 5.363 11.023 1 96.5 84 THR A C 1
ATOM 638 O O . THR A 1 84 ? -13.031 5.352 12.219 1 96.5 84 THR A O 1
ATOM 641 N N . VAL A 1 85 ? -13.281 6.41 10.273 1 97.31 85 VAL A N 1
ATOM 642 C CA . VAL A 1 85 ? -13.016 7.723 10.852 1 97.31 85 VAL A CA 1
ATOM 643 C C . VAL A 1 85 ? -14.125 8.695 10.461 1 97.31 85 VAL A C 1
ATOM 645 O O . VAL A 1 85 ? -14.773 8.523 9.422 1 97.31 85 VAL A O 1
ATOM 648 N N . ASP A 1 86 ? -14.336 9.656 11.328 1 98.12 86 ASP A N 1
ATOM 649 C CA . ASP A 1 86 ? -15.367 10.656 11.078 1 98.12 86 ASP A CA 1
ATOM 650 C C . ASP A 1 86 ? -14.875 11.742 10.125 1 98.12 86 ASP A C 1
ATOM 652 O O . ASP A 1 86 ? -13.695 12.086 10.133 1 98.12 86 ASP A O 1
ATOM 656 N N . VAL A 1 87 ? -15.773 12.359 9.367 1 97.44 87 VAL A N 1
ATOM 657 C CA . VAL A 1 87 ? -15.438 13.383 8.391 1 97.44 87 VAL A CA 1
ATOM 658 C C . VAL A 1 87 ? -14.781 14.57 9.094 1 97.44 87 VAL A C 1
ATOM 660 O O . VAL A 1 87 ? -14 15.312 8.484 1 97.44 87 VAL A O 1
ATOM 663 N N . ASP A 1 88 ? -15.023 14.711 10.359 1 96.81 88 ASP A N 1
ATOM 664 C CA . ASP A 1 88 ? -14.586 15.914 11.055 1 96.81 88 ASP A CA 1
ATOM 665 C C . ASP A 1 88 ? -13.273 15.664 11.797 1 96.81 88 ASP A C 1
ATOM 667 O O . ASP A 1 88 ? -12.711 16.578 12.398 1 96.81 88 ASP A O 1
ATOM 671 N N . LEU A 1 89 ? -12.789 14.461 11.781 1 95.5 89 LEU A N 1
ATOM 672 C CA . LEU A 1 89 ? -11.492 14.18 12.383 1 95.5 89 LEU A CA 1
ATOM 673 C C . LEU A 1 89 ? -10.406 15.047 11.75 1 95.5 89 LEU A C 1
ATOM 675 O O . LEU A 1 89 ? -10.375 15.227 10.531 1 95.5 89 LEU A O 1
ATOM 679 N N . SER A 1 90 ? -9.547 15.633 12.602 1 93.31 90 SER A N 1
ATOM 680 C CA . SER A 1 90 ? -8.453 16.422 12.055 1 93.31 90 SER A CA 1
ATOM 681 C C . SER A 1 90 ? -7.449 15.547 11.312 1 93.31 90 SER A C 1
ATOM 683 O O . SER A 1 90 ? -7.23 14.398 11.688 1 93.31 90 SER A O 1
ATOM 685 N N . LEU A 1 91 ? -6.766 16.109 10.359 1 92.69 91 LEU A N 1
ATOM 686 C CA . LEU A 1 91 ? -5.766 15.352 9.609 1 92.69 91 LEU A CA 1
ATOM 687 C C . LEU A 1 91 ? -4.582 14.984 10.5 1 92.69 91 LEU A C 1
ATOM 689 O O . LEU A 1 91 ? -3.957 13.938 10.305 1 92.69 91 LEU A O 1
ATOM 693 N N . LEU A 1 92 ? -4.289 15.82 11.414 1 90.19 92 LEU A N 1
ATOM 694 C CA . LEU A 1 92 ? -3.215 15.5 12.344 1 90.19 92 LEU A CA 1
ATOM 695 C C . LEU A 1 92 ? -3.555 14.266 13.164 1 90.19 92 LEU A C 1
ATOM 697 O O . LEU A 1 92 ? -2.723 13.367 13.32 1 90.19 92 LEU A O 1
ATOM 701 N N . ASP A 1 93 ? -4.758 14.227 13.734 1 92.75 93 ASP A N 1
ATOM 702 C CA . ASP A 1 93 ? -5.207 13.055 14.477 1 92.75 93 ASP A CA 1
ATOM 703 C C . ASP A 1 93 ? -5.23 11.82 13.578 1 92.75 93 ASP A C 1
ATOM 705 O O . ASP A 1 93 ? -4.895 10.719 14.023 1 92.75 93 ASP A O 1
ATOM 709 N N . LEU A 1 94 ? -5.652 12.031 12.352 1 95.25 94 LEU A N 1
ATOM 710 C CA . LEU A 1 94 ? -5.648 10.938 11.383 1 95.25 94 LEU A CA 1
ATOM 711 C C . LEU A 1 94 ? -4.234 10.414 11.164 1 95.25 94 LEU A C 1
ATOM 713 O O . LEU A 1 94 ? -4.016 9.203 11.102 1 95.25 94 LEU A O 1
ATOM 717 N N . ALA A 1 95 ? -3.293 11.305 11.031 1 93.44 95 ALA A N 1
ATOM 718 C CA . ALA A 1 95 ? -1.897 10.906 10.867 1 93.44 95 ALA A CA 1
ATOM 719 C C . ALA A 1 95 ? -1.425 10.062 12.039 1 93.44 95 ALA A C 1
ATOM 721 O O . ALA A 1 95 ? -0.742 9.055 11.852 1 93.44 95 ALA A O 1
ATOM 722 N N . GLU A 1 96 ? -1.846 10.43 13.227 1 93.75 96 GLU A N 1
ATOM 723 C CA . GLU A 1 96 ? -1.505 9.648 14.414 1 93.75 96 GLU A CA 1
ATOM 724 C C . GLU A 1 96 ? -2.113 8.25 14.352 1 93.75 96 GLU A C 1
ATOM 726 O O . GLU A 1 96 ? -1.484 7.273 14.766 1 93.75 96 GLU A O 1
ATOM 731 N N . GLN A 1 97 ? -3.299 8.227 13.883 1 94.5 97 GLN A N 1
ATOM 732 C CA . GLN A 1 97 ? -3.973 6.941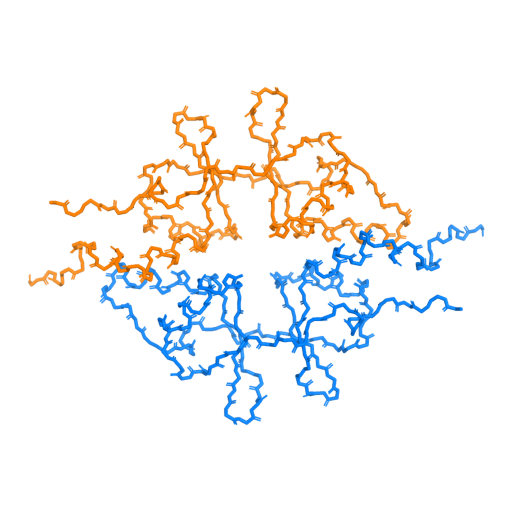 13.758 1 94.5 97 GLN A CA 1
ATOM 733 C C . GLN A 1 97 ? -3.238 6.031 12.773 1 94.5 97 GLN A C 1
ATOM 735 O O . GLN A 1 97 ? -3.127 4.824 13 1 94.5 97 GLN A O 1
ATOM 740 N N . PHE A 1 98 ? -2.734 6.57 11.672 1 95.06 98 PHE A N 1
ATOM 741 C CA . PHE A 1 98 ? -2.006 5.785 10.68 1 95.06 98 PHE A CA 1
ATOM 742 C C . PHE A 1 98 ? -0.72 5.223 11.273 1 95.06 98 PHE A C 1
ATOM 744 O O . PHE A 1 98 ? -0.25 4.16 10.859 1 95.06 98 PHE A O 1
ATOM 751 N N . VAL A 1 99 ? -0.139 5.906 12.195 1 91.94 99 VAL A N 1
ATOM 752 C CA . VAL A 1 99 ? 1.087 5.441 12.836 1 91.94 99 VAL A CA 1
ATOM 753 C C . VAL A 1 99 ? 0.761 4.328 13.828 1 91.94 99 VAL A C 1
ATOM 755 O O . VAL A 1 99 ? 1.51 3.355 13.945 1 91.94 99 VAL A O 1
ATOM 758 N N . ARG A 1 100 ? -0.318 4.426 14.492 1 90.62 100 ARG A N 1
ATOM 759 C CA . ARG A 1 100 ? -0.705 3.484 15.531 1 90.62 100 ARG A CA 1
ATOM 760 C C . ARG A 1 100 ? -1.196 2.172 14.938 1 90.62 100 ARG A C 1
ATOM 762 O O . ARG A 1 100 ? -1.009 1.105 15.523 1 90.62 100 ARG A O 1
ATOM 769 N N . ARG A 1 101 ? -1.812 2.303 13.758 1 85.44 101 ARG A N 1
ATOM 770 C CA .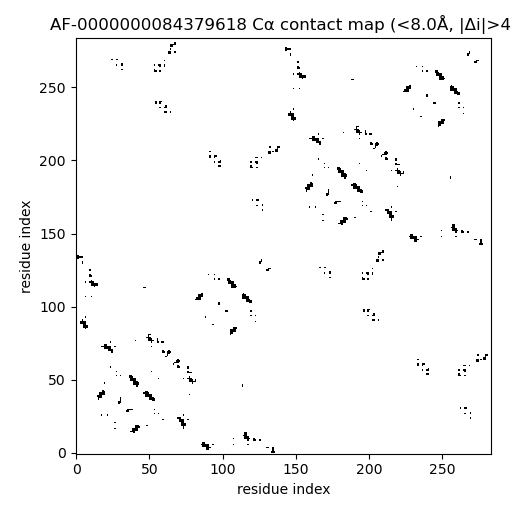 ARG A 1 101 ? -2.379 1.127 13.109 1 85.44 101 ARG A CA 1
ATOM 771 C C . ARG A 1 101 ? -1.696 0.856 11.766 1 85.44 101 ARG A C 1
ATOM 773 O O . ARG A 1 101 ? -1.084 1.753 11.188 1 85.44 101 ARG A O 1
ATOM 780 N N . SER A 1 102 ? -1.876 -0.335 11.305 1 80.62 102 SER A N 1
ATOM 781 C CA . SER A 1 102 ? -1.197 -0.75 10.086 1 80.62 102 SER A CA 1
ATOM 782 C C . SER A 1 102 ? -2.082 -0.533 8.859 1 80.62 102 SER A C 1
ATOM 784 O O . SER A 1 102 ? -1.701 -0.886 7.742 1 80.62 102 SER A O 1
ATOM 786 N N . PHE A 1 103 ? -3.191 0.158 9.094 1 88.38 103 PHE A N 1
ATOM 787 C CA . PHE A 1 103 ? -4.102 0.347 7.965 1 88.38 103 PHE A CA 1
ATOM 788 C C . PHE A 1 103 ? -3.549 1.382 6.992 1 88.38 103 PHE A C 1
ATOM 790 O O . PHE A 1 103 ? -2.975 2.391 7.41 1 88.38 103 PHE A O 1
ATOM 797 N N . ARG A 1 104 ? -3.824 1.129 5.707 1 90.94 104 ARG A N 1
ATOM 798 C CA . ARG A 1 104 ? -3.373 2.047 4.668 1 90.94 104 ARG A CA 1
ATOM 799 C C . ARG A 1 104 ? -4.473 3.033 4.293 1 90.94 104 ARG A C 1
ATOM 801 O O . ARG A 1 104 ? -4.211 4.043 3.637 1 90.94 104 ARG A O 1
ATOM 808 N N . ARG A 1 105 ? -5.629 2.684 4.711 1 93.81 105 ARG A N 1
ATOM 809 C CA . ARG A 1 105 ? -6.781 3.537 4.441 1 93.81 105 ARG A CA 1
ATOM 810 C C . ARG A 1 105 ? -7.863 3.34 5.5 1 93.81 105 ARG A C 1
ATOM 812 O O . ARG A 1 105 ? -7.887 2.318 6.188 1 93.81 105 ARG A O 1
ATOM 819 N N . TYR A 1 106 ? -8.664 4.328 5.609 1 96.38 106 TYR A N 1
ATOM 820 C CA . TYR A 1 106 ? -9.828 4.289 6.484 1 96.38 106 TYR A CA 1
ATOM 821 C C . TYR A 1 106 ? -11.102 4.668 5.727 1 96.38 106 TYR A C 1
ATOM 823 O O . TYR A 1 106 ? -11.125 5.676 5.016 1 96.38 106 TYR A O 1
ATOM 831 N N . PRO A 1 107 ? -12.133 3.82 5.867 1 96.88 107 PRO A N 1
ATOM 832 C CA . PRO A 1 107 ? -13.445 4.34 5.461 1 96.88 107 PRO A CA 1
ATOM 833 C C . PRO A 1 107 ? -13.867 5.559 6.277 1 96.88 107 PRO A C 1
ATOM 835 O O . PRO A 1 107 ? -13.555 5.652 7.465 1 96.88 107 PRO A O 1
ATOM 838 N N . VAL A 1 108 ? -14.531 6.445 5.641 1 97.88 108 VAL A N 1
ATOM 839 C CA . VAL A 1 108 ? -14.961 7.688 6.281 1 97.88 108 VAL A CA 1
ATOM 840 C C . VAL A 1 108 ? -16.484 7.695 6.438 1 97.88 108 VAL A C 1
ATOM 842 O O . VAL A 1 108 ? -17.203 7.348 5.504 1 97.88 108 VAL A O 1
ATOM 845 N N . THR A 1 109 ? -16.906 8.086 7.637 1 97.19 109 THR A N 1
ATOM 846 C CA . THR A 1 109 ? -18.344 8.117 7.887 1 97.19 109 THR A CA 1
ATOM 847 C C . THR A 1 109 ? -18.781 9.516 8.305 1 97.19 109 THR A C 1
ATOM 849 O O . THR A 1 109 ? -17.984 10.305 8.812 1 97.19 109 THR A O 1
ATOM 852 N N . GLU A 1 110 ? -19.953 9.844 7.961 1 96.81 110 GLU A N 1
ATOM 853 C CA . GLU A 1 110 ? -20.703 11 8.445 1 96.81 110 GLU A CA 1
ATOM 854 C C . GLU A 1 110 ? -22.062 10.578 9 1 96.81 110 GLU A C 1
ATOM 856 O O . GLU A 1 110 ? -22.875 9.992 8.281 1 96.81 110 GLU A O 1
ATOM 861 N N . ASP A 1 111 ? -22.312 10.82 10.281 1 95.19 111 ASP A N 1
ATOM 862 C CA . ASP A 1 111 ? -23.531 10.391 10.938 1 95.19 111 ASP A CA 1
ATOM 863 C C . ASP A 1 111 ? -23.766 8.891 10.75 1 95.19 111 ASP A C 1
ATOM 865 O O . ASP A 1 111 ? -24.859 8.469 10.359 1 95.19 111 ASP A O 1
ATOM 869 N N . ASN A 1 112 ? -22.656 8.109 10.812 1 90.25 112 ASN A N 1
ATOM 870 C CA . ASN A 1 112 ? -22.641 6.648 10.789 1 90.25 112 ASN A CA 1
ATOM 871 C C . ASN A 1 112 ? -22.953 6.102 9.398 1 90.25 112 ASN A C 1
ATOM 873 O O . ASN A 1 112 ? -23.281 4.922 9.25 1 90.25 112 ASN A O 1
ATOM 877 N N . LYS A 1 113 ? -22.859 6.977 8.453 1 93.62 113 LYS A N 1
ATOM 878 C CA . LYS A 1 113 ? -23.016 6.555 7.062 1 93.62 113 LYS A CA 1
ATOM 879 C C . LYS A 1 113 ? -21.703 6.637 6.309 1 93.62 113 LYS A C 1
ATOM 881 O O . LYS A 1 113 ? -20.969 7.617 6.445 1 93.62 113 LYS A O 1
ATOM 886 N N . LEU A 1 114 ? -21.453 5.602 5.566 1 95.69 114 LEU A N 1
ATOM 887 C CA . LEU A 1 114 ? -20.234 5.574 4.766 1 95.69 114 LEU A CA 1
ATOM 888 C C . LEU A 1 114 ? -20.281 6.633 3.672 1 95.69 114 LEU A C 1
ATOM 890 O O . LEU A 1 114 ? -21.203 6.656 2.859 1 95.69 114 LEU A O 1
ATOM 894 N N . VAL A 1 115 ? -19.219 7.527 3.631 1 95.88 115 VAL A N 1
ATOM 895 C CA . VAL A 1 115 ? -19.312 8.633 2.682 1 95.88 115 VAL A CA 1
ATOM 896 C C . VAL A 1 115 ? -18.031 8.719 1.864 1 95.88 115 VAL A C 1
ATOM 898 O O . VAL A 1 115 ? -17.953 9.469 0.889 1 95.88 115 VAL A O 1
ATOM 901 N N . GLY A 1 116 ? -17 8.039 2.252 1 96.06 116 GLY A N 1
ATOM 902 C CA . GLY A 1 116 ? -15.758 8.133 1.51 1 96.06 116 GLY A CA 1
ATOM 903 C C . GLY A 1 116 ? -14.672 7.227 2.053 1 96.06 116 GLY A C 1
ATOM 904 O O . GLY A 1 116 ? -14.953 6.305 2.82 1 96.06 116 GLY A O 1
ATOM 905 N N . VAL A 1 117 ? -13.492 7.371 1.576 1 96.38 117 VAL A N 1
ATOM 906 C CA . VAL A 1 117 ? -12.281 6.688 2.023 1 96.38 117 VAL A CA 1
ATOM 907 C C . VAL A 1 117 ? -11.117 7.672 2.055 1 96.38 117 VAL A C 1
ATOM 909 O O . VAL A 1 117 ? -11.07 8.617 1.27 1 96.38 117 VAL A O 1
ATOM 912 N N . ILE A 1 118 ? -10.219 7.516 2.984 1 96.44 118 ILE A N 1
ATOM 913 C CA . ILE A 1 118 ? -9.031 8.352 3.053 1 96.44 118 ILE A CA 1
ATOM 914 C C . ILE A 1 118 ? -7.801 7.48 3.295 1 96.44 118 ILE A C 1
ATOM 916 O O . ILE A 1 118 ? -7.844 6.543 4.094 1 96.44 118 ILE A O 1
ATOM 920 N N . ALA A 1 119 ? -6.766 7.727 2.502 1 95.44 119 ALA A N 1
ATOM 921 C CA . ALA A 1 119 ? -5.539 6.941 2.58 1 95.44 119 ALA A CA 1
ATOM 922 C C . ALA A 1 119 ? -4.359 7.809 3.01 1 95.44 119 ALA A C 1
ATOM 924 O O . ALA A 1 119 ? -4.484 9.031 3.117 1 95.44 119 ALA A O 1
ATOM 925 N N . ARG A 1 120 ? -3.227 7.137 3.277 1 94.69 120 ARG A N 1
ATOM 926 C CA . ARG A 1 120 ? -2.004 7.832 3.674 1 94.69 120 ARG A CA 1
ATOM 927 C C . ARG A 1 120 ? -1.623 8.898 2.648 1 94.69 120 ARG A C 1
ATOM 929 O O . ARG A 1 120 ? -1.188 9.992 3.014 1 94.69 120 ARG A O 1
ATOM 936 N N . ARG A 1 121 ? -1.823 8.609 1.421 1 93.62 121 ARG A N 1
ATOM 937 C CA . ARG A 1 121 ? -1.463 9.539 0.358 1 93.62 121 ARG A CA 1
ATOM 938 C C . ARG A 1 121 ? -2.236 10.844 0.491 1 93.62 121 ARG A C 1
ATOM 940 O O . ARG A 1 121 ? -1.706 11.922 0.199 1 93.62 121 ARG A O 1
ATOM 947 N N . ASP A 1 122 ? -3.377 10.781 0.901 1 93.38 122 ASP A N 1
ATOM 948 C CA . ASP A 1 122 ? -4.211 11.969 1.042 1 93.38 122 ASP A CA 1
ATOM 949 C C . ASP A 1 122 ? -3.658 12.906 2.119 1 93.38 122 ASP A C 1
ATOM 951 O O . ASP A 1 122 ? -3.732 14.125 1.986 1 93.38 122 ASP A O 1
ATOM 955 N N . VAL A 1 123 ? -3.182 12.297 3.186 1 92.38 123 VAL A N 1
ATOM 956 C CA . VAL A 1 123 ? -2.518 13.078 4.223 1 92.38 123 VAL A CA 1
ATOM 957 C C . VAL A 1 123 ? -1.286 13.766 3.637 1 92.38 123 VAL A C 1
ATOM 959 O O . VAL A 1 123 ? -1.057 14.953 3.881 1 92.38 123 VAL A O 1
ATOM 962 N N . LEU A 1 124 ? -0.564 13.039 2.834 1 93.25 124 LEU A N 1
ATOM 963 C CA . LEU A 1 124 ? 0.67 13.57 2.266 1 93.25 124 LEU A CA 1
ATOM 964 C C . LEU A 1 124 ? 0.371 14.656 1.241 1 93.25 124 LEU A C 1
ATOM 966 O O . LEU A 1 124 ? 1.145 15.609 1.093 1 93.25 124 LEU A O 1
ATOM 970 N N . LYS A 1 125 ? -0.711 14.57 0.533 1 92.25 125 LYS A N 1
ATOM 971 C CA . LYS A 1 125 ? -1.15 15.633 -0.365 1 92.25 125 LYS A CA 1
ATOM 972 C C . LYS A 1 125 ? -1.375 16.938 0.395 1 92.25 125 LYS A C 1
ATOM 974 O O . LYS A 1 125 ? -1.021 18.016 -0.089 1 92.25 125 LYS A O 1
ATOM 979 N N . ALA A 1 126 ? -1.969 16.812 1.553 1 88.06 126 ALA A N 1
ATOM 980 C CA . ALA A 1 126 ? -2.189 17.984 2.389 1 88.06 126 ALA A CA 1
ATOM 981 C C . ALA A 1 126 ? -0.866 18.609 2.812 1 88.06 126 ALA A C 1
ATOM 983 O O . ALA A 1 126 ? -0.74 19.844 2.859 1 88.06 126 ALA A O 1
ATOM 984 N N . LEU A 1 127 ? 0.043 17.781 3.121 1 82.94 127 LEU A N 1
ATOM 985 C CA . LEU A 1 127 ? 1.373 18.219 3.518 1 82.94 127 LEU A CA 1
ATOM 986 C C . LEU A 1 127 ? 2.051 18.984 2.385 1 82.94 127 LEU A C 1
ATOM 988 O O . LEU A 1 127 ? 2.607 20.062 2.604 1 82.94 127 LEU A O 1
ATOM 992 N N . THR A 1 128 ? 2.006 18.516 1.185 1 83 128 THR A N 1
ATOM 993 C CA . THR A 1 128 ? 2.727 19.109 0.058 1 83 128 THR A CA 1
ATOM 994 C C . THR A 1 128 ? 2.014 20.344 -0.455 1 83 128 THR A C 1
ATOM 996 O O . THR A 1 128 ? 2.637 21.219 -1.068 1 83 128 THR A O 1
ATOM 999 N N . SER A 1 129 ? 0.77 20.469 -0.286 1 78 129 SER A N 1
ATOM 1000 C CA . SER A 1 129 ? 0.019 21.625 -0.756 1 78 129 SER A CA 1
ATOM 1001 C C . SER A 1 129 ? 0.277 22.844 0.123 1 78 129 SER A C 1
ATOM 1003 O O . SER A 1 129 ? -0.015 23.984 -0.273 1 78 129 SER A O 1
ATOM 1005 N N . GLY A 1 130 ? 1.004 22.703 1.157 1 68.25 130 GLY A N 1
ATOM 1006 C CA . GLY A 1 130 ? 1.264 23.812 2.055 1 68.25 130 GLY A CA 1
ATOM 1007 C C . GLY A 1 130 ? 0.153 24.031 3.064 1 68.25 130 GLY A C 1
ATOM 1008 O O . GLY A 1 130 ? 0.294 24.844 3.98 1 68.25 130 GLY A O 1
ATOM 1009 N N . ALA A 1 131 ? -0.891 23.406 2.84 1 58.97 131 ALA A N 1
ATOM 1010 C CA . ALA A 1 131 ? -2.006 23.594 3.766 1 58.97 131 ALA A CA 1
ATOM 1011 C C . ALA A 1 131 ? -1.6 23.219 5.191 1 58.97 131 ALA A C 1
ATOM 1013 O O . ALA A 1 131 ? -2.098 23.797 6.156 1 58.97 131 ALA A O 1
ATOM 1014 N N . TRP A 1 132 ? -0.74 22.297 5.207 1 60.5 132 TRP A N 1
ATOM 1015 C CA . TRP A 1 132 ? -0.267 21.797 6.488 1 60.5 132 TRP A CA 1
ATOM 1016 C C . TRP A 1 132 ? 0.444 22.891 7.277 1 60.5 132 TRP A C 1
ATOM 1018 O O . TRP A 1 132 ? 0.429 22.891 8.508 1 60.5 132 TRP A O 1
ATOM 1028 N N . PHE A 1 133 ? 1.017 23.719 6.555 1 54.53 133 PHE A N 1
ATOM 1029 C CA . PHE A 1 133 ? 1.827 24.75 7.199 1 54.53 133 PHE A CA 1
ATOM 1030 C C . PHE A 1 133 ? 0.965 25.922 7.629 1 54.53 133 PHE A C 1
ATOM 1032 O O . PHE A 1 133 ? 1.365 26.719 8.484 1 54.53 133 PHE A O 1
ATOM 1039 N N . SER A 1 134 ? -0.082 26.031 7.023 1 52.19 134 SER A N 1
ATOM 1040 C CA . SER A 1 134 ? -0.959 27.125 7.43 1 52.19 134 SER A CA 1
ATOM 1041 C C . SER A 1 134 ? -1.714 26.781 8.711 1 52.19 134 SER A C 1
ATOM 1043 O O . SER A 1 134 ? -2.604 27.516 9.133 1 52.19 134 SER A O 1
ATOM 1045 N N . ILE A 1 135 ? -1.446 25.703 9.25 1 49.94 135 ILE A N 1
ATOM 1046 C CA . ILE A 1 135 ? -2.076 25.375 10.523 1 49.94 135 ILE A CA 1
ATOM 1047 C C . ILE A 1 135 ? -1.395 26.156 11.648 1 49.94 135 ILE A C 1
ATOM 1049 O O . ILE A 1 135 ? -0.166 26.141 11.758 1 49.94 135 ILE A O 1
ATOM 1053 N N . PRO A 1 136 ? -2.002 27.172 12.32 1 44.59 136 PRO A N 1
ATOM 1054 C CA . PRO A 1 136 ? -1.42 28.062 13.32 1 44.59 136 PRO A CA 1
ATOM 1055 C C . PRO A 1 136 ? -0.603 27.312 14.375 1 44.59 136 PRO A C 1
ATOM 1057 O O . PRO A 1 136 ? 0.216 27.922 15.07 1 44.59 136 PRO A O 1
ATOM 1060 N N . GLY A 1 137 ? -0.78 26.234 14.773 1 42 137 GLY A N 1
ATOM 1061 C CA . GLY A 1 137 ? -0.17 25.859 16.047 1 42 137 GLY A CA 1
ATOM 1062 C C . GLY A 1 137 ? 1.339 26.016 16.047 1 42 137 GLY A C 1
ATOM 1063 O O . GLY A 1 137 ? 1.998 25.703 17.031 1 42 137 GLY A O 1
ATOM 1064 N N . ASN A 1 138 ? 2.07 26 14.984 1 40.25 138 ASN A N 1
ATOM 1065 C CA . ASN A 1 138 ? 3.5 25.875 15.242 1 40.25 138 ASN A CA 1
ATOM 1066 C C . ASN A 1 138 ? 4.098 27.188 15.734 1 40.25 138 ASN A C 1
ATOM 1068 O O . ASN A 1 138 ? 4.922 27.797 15.047 1 40.25 138 ASN A O 1
ATOM 1072 N N . THR A 1 139 ? 3.34 28.156 16.062 1 33.75 139 THR A N 1
ATOM 1073 C CA . THR A 1 139 ? 4.051 29.281 16.672 1 33.75 139 THR A CA 1
ATOM 1074 C C . THR A 1 139 ? 4.805 28.844 17.922 1 33.75 139 THR A C 1
ATOM 1076 O O . THR A 1 139 ? 4.23 28.188 18.797 1 33.75 139 THR A O 1
ATOM 1079 N N . PRO A 1 140 ? 6.164 28.766 17.938 1 38.09 140 PRO A N 1
ATOM 1080 C CA . PRO A 1 140 ? 6.801 28.672 19.25 1 38.09 140 PRO A CA 1
ATOM 1081 C C . PRO A 1 140 ? 6.125 29.562 20.297 1 38.09 140 PRO A C 1
ATOM 1083 O O . PRO A 1 140 ? 5.656 30.656 19.969 1 38.09 140 PRO A O 1
ATOM 1086 N N . ARG A 1 141 ? 5.223 29.094 21.203 1 34.97 141 ARG A N 1
ATOM 1087 C CA . ARG A 1 141 ? 5 29.922 22.391 1 34.97 141 ARG A CA 1
ATOM 1088 C C . ARG A 1 141 ? 6.266 30.688 22.766 1 34.97 141 ARG A C 1
ATOM 1090 O O . ARG A 1 141 ? 7.324 30.078 22.953 1 34.97 141 ARG A O 1
ATOM 1097 N N . ARG A 1 142 ? 6.355 32.031 22.438 1 29.45 142 ARG A N 1
ATOM 1098 C CA . ARG A 1 142 ? 7.281 32.875 23.172 1 29.45 142 ARG A CA 1
ATOM 1099 C C . ARG A 1 142 ? 7.043 32.75 24.672 1 29.45 142 ARG A C 1
ATOM 1101 O O . ARG A 1 142 ? 5.902 32.656 25.125 1 29.45 142 ARG A O 1
ATOM 1108 N N . MET B 1 1 ? 7.543 -28.656 -20.438 1 34.25 1 MET B N 1
ATOM 1109 C CA . MET B 1 1 ? 7.816 -28.609 -19 1 34.25 1 MET B CA 1
ATOM 1110 C C . MET B 1 1 ? 7.418 -27.25 -18.422 1 34.25 1 MET B C 1
ATOM 1112 O O . MET B 1 1 ? 7.852 -26.219 -18.906 1 34.25 1 MET B O 1
ATOM 1116 N N . ILE B 1 2 ? 6.246 -27.094 -17.922 1 47.25 2 ILE B N 1
ATOM 1117 C CA . ILE B 1 2 ? 5.707 -25.781 -17.578 1 47.25 2 ILE B CA 1
ATOM 1118 C C . ILE B 1 2 ? 6.598 -25.109 -16.531 1 47.25 2 ILE B C 1
ATOM 1120 O O . ILE B 1 2 ? 6.902 -25.719 -15.5 1 47.25 2 ILE B O 1
ATOM 1124 N N . HIS B 1 3 ? 7.461 -24.281 -16.969 1 58.28 3 HIS B N 1
ATOM 1125 C CA . HIS B 1 3 ? 8.406 -23.609 -16.062 1 58.28 3 HIS B CA 1
ATOM 1126 C C . HIS B 1 3 ? 7.676 -22.703 -15.078 1 58.28 3 HIS B C 1
ATOM 1128 O O . HIS B 1 3 ? 6.676 -22.078 -15.43 1 58.28 3 HIS B O 1
ATOM 1134 N N . PRO B 1 4 ? 8.023 -22.969 -13.758 1 74.06 4 PRO B N 1
ATOM 1135 C CA . PRO B 1 4 ? 7.402 -22.109 -12.75 1 74.06 4 PRO B CA 1
ATOM 1136 C C . PRO B 1 4 ? 7.574 -20.625 -13.055 1 74.06 4 PRO B C 1
ATOM 1138 O O . PRO B 1 4 ? 8.57 -20.234 -13.672 1 74.06 4 PRO B O 1
ATOM 1141 N N . LEU B 1 5 ? 6.523 -19.891 -12.984 1 86.94 5 LEU B N 1
ATOM 1142 C CA . LEU B 1 5 ? 6.617 -18.453 -13.094 1 86.94 5 LEU B CA 1
ATOM 1143 C C . LEU B 1 5 ? 7.625 -17.891 -12.094 1 86.94 5 LEU B C 1
ATOM 1145 O O . LEU B 1 5 ? 7.695 -18.344 -10.953 1 86.94 5 LEU B O 1
ATOM 1149 N N . ARG B 1 6 ? 8.477 -17.062 -12.648 1 94.25 6 ARG B N 1
ATOM 1150 C CA . ARG B 1 6 ? 9.531 -16.5 -11.805 1 94.25 6 ARG B CA 1
ATOM 1151 C C . ARG B 1 6 ? 9.352 -15 -11.641 1 94.25 6 ARG B C 1
ATOM 1153 O O . ARG B 1 6 ? 8.602 -14.367 -12.398 1 94.25 6 ARG B O 1
ATOM 1160 N N . VAL B 1 7 ? 10.039 -14.406 -10.68 1 96.62 7 VAL B N 1
ATOM 1161 C CA . VAL B 1 7 ? 10.023 -12.984 -10.367 1 96.62 7 VAL B CA 1
ATOM 1162 C C . VAL B 1 7 ? 10.383 -12.172 -11.609 1 96.62 7 VAL B C 1
ATOM 1164 O O . VAL B 1 7 ? 9.719 -11.188 -11.93 1 96.62 7 VAL B O 1
ATOM 1167 N N . ARG B 1 8 ? 11.336 -12.609 -12.359 1 96.06 8 ARG B N 1
ATOM 1168 C CA . ARG B 1 8 ? 11.812 -11.867 -13.516 1 96.06 8 ARG B CA 1
ATOM 1169 C C . ARG B 1 8 ? 10.703 -11.695 -14.547 1 96.06 8 ARG B C 1
ATOM 1171 O O . ARG B 1 8 ? 10.727 -10.75 -15.344 1 96.06 8 ARG B O 1
ATOM 1178 N N . ASP B 1 9 ? 9.742 -12.562 -14.555 1 94.12 9 ASP B N 1
ATOM 1179 C CA . ASP B 1 9 ? 8.672 -12.547 -15.547 1 94.12 9 ASP B CA 1
ATOM 1180 C C . ASP B 1 9 ? 7.668 -11.43 -15.25 1 94.12 9 ASP B C 1
ATOM 1182 O O . ASP B 1 9 ? 6.918 -11.016 -16.141 1 94.12 9 ASP B O 1
ATOM 1186 N N . PHE B 1 10 ? 7.617 -10.891 -13.969 1 94.62 10 PHE B N 1
ATOM 1187 C CA . PHE B 1 10 ? 6.527 -10 -13.602 1 94.62 10 PHE B CA 1
ATOM 1188 C C . PHE B 1 10 ? 7.062 -8.742 -12.922 1 94.62 10 PHE B C 1
ATOM 1190 O O . PHE B 1 10 ? 6.32 -7.785 -12.703 1 94.62 10 PHE B O 1
ATOM 1197 N N . MET B 1 11 ? 8.352 -8.719 -12.609 1 95.88 11 MET B N 1
ATOM 1198 C CA . MET B 1 11 ? 8.914 -7.551 -11.945 1 95.88 11 MET B CA 1
ATOM 1199 C C . MET B 1 11 ? 8.875 -6.332 -12.867 1 95.88 11 MET B C 1
ATOM 1201 O O . MET B 1 11 ? 8.758 -6.473 -14.086 1 95.88 11 MET B O 1
ATOM 1205 N N . THR B 1 12 ? 8.898 -5.137 -12.289 1 94.44 12 THR B N 1
ATOM 1206 C CA . THR B 1 12 ? 9.086 -3.893 -13.023 1 94.44 12 THR B CA 1
ATOM 1207 C C . THR B 1 12 ? 10.547 -3.465 -13.008 1 94.44 12 THR B C 1
ATOM 1209 O O . THR B 1 12 ? 11.219 -3.566 -11.984 1 94.44 12 THR B O 1
ATOM 1212 N N . THR B 1 13 ? 11.008 -2.99 -14.148 1 93.44 13 THR B N 1
ATOM 1213 C CA . THR B 1 13 ? 12.414 -2.607 -14.25 1 93.44 13 THR B CA 1
ATOM 1214 C C . THR B 1 13 ? 12.57 -1.091 -14.164 1 93.44 13 THR B C 1
ATOM 1216 O O . THR B 1 13 ? 13.68 -0.582 -14.023 1 93.44 13 THR B O 1
ATOM 1219 N N . LYS B 1 14 ? 11.484 -0.37 -14.219 1 89.06 14 LYS B N 1
ATOM 1220 C CA . LYS B 1 14 ? 11.516 1.068 -13.969 1 89.06 14 LYS B CA 1
ATOM 1221 C C . LYS B 1 14 ? 11.547 1.37 -12.477 1 89.06 14 LYS B C 1
ATOM 1223 O O . LYS B 1 14 ? 10.547 1.209 -11.781 1 89.06 14 LYS B O 1
ATOM 1228 N N . LEU B 1 15 ? 12.719 1.84 -12.086 1 89.94 15 LEU B N 1
ATOM 1229 C CA . LEU B 1 15 ? 12.922 2.07 -10.656 1 89.94 15 LEU B CA 1
ATOM 1230 C C . LEU B 1 15 ? 12.719 3.543 -10.312 1 89.94 15 LEU B C 1
ATOM 1232 O O . LEU B 1 15 ? 13.227 4.426 -11.008 1 89.94 15 LEU B O 1
ATOM 1236 N N . HIS B 1 16 ? 11.906 3.807 -9.359 1 94.81 16 HIS B N 1
ATOM 1237 C CA . HIS B 1 16 ? 11.836 5.121 -8.734 1 94.81 16 HIS B CA 1
ATOM 1238 C C . HIS B 1 16 ? 12.75 5.211 -7.523 1 94.81 16 HIS B C 1
ATOM 1240 O O . HIS B 1 16 ? 12.539 4.512 -6.527 1 94.81 16 HIS B O 1
ATOM 1246 N N . THR B 1 17 ? 13.742 6.07 -7.664 1 96.31 17 THR B N 1
ATOM 1247 C CA . THR B 1 17 ? 14.781 6.078 -6.637 1 96.31 17 THR B CA 1
ATOM 1248 C C . THR B 1 17 ? 14.984 7.484 -6.078 1 96.31 17 THR B C 1
ATOM 1250 O O . THR B 1 17 ? 14.492 8.461 -6.652 1 96.31 17 THR B O 1
ATOM 1253 N N . THR B 1 18 ? 15.57 7.598 -4.977 1 97.38 18 THR B N 1
ATOM 1254 C CA . THR B 1 18 ? 16.078 8.812 -4.348 1 97.38 18 THR B CA 1
ATOM 1255 C C . THR B 1 18 ? 17.406 8.539 -3.631 1 97.38 18 THR B C 1
ATOM 1257 O O . THR B 1 18 ? 17.922 7.418 -3.684 1 97.38 18 THR B O 1
ATOM 1260 N N . GLU B 1 19 ? 17.969 9.586 -3.068 1 97.81 19 GLU B N 1
ATOM 1261 C CA . GLU B 1 19 ? 19.234 9.461 -2.357 1 97.81 19 GLU B CA 1
ATOM 1262 C C . GLU B 1 19 ? 19.062 9.703 -0.862 1 97.81 19 GLU B C 1
ATOM 1264 O O . GLU B 1 19 ? 18.156 10.438 -0.451 1 97.81 19 GLU B O 1
ATOM 1269 N N . PRO B 1 20 ? 19.953 9.055 -0.078 1 97.5 20 PRO B N 1
ATOM 1270 C CA . PRO B 1 20 ? 19.844 9.227 1.371 1 97.5 20 PRO B CA 1
ATOM 1271 C C . PRO B 1 20 ? 19.891 10.695 1.794 1 97.5 20 PRO B C 1
ATOM 1273 O O . PRO B 1 20 ? 19.219 11.094 2.746 1 97.5 20 PRO B O 1
ATOM 1276 N N . ASP B 1 21 ? 20.547 11.508 1.039 1 97 21 ASP B N 1
ATOM 1277 C CA . ASP B 1 21 ? 20.75 12.891 1.451 1 97 21 ASP B CA 1
ATOM 1278 C C . ASP B 1 21 ? 19.734 13.82 0.809 1 97 21 ASP B C 1
ATOM 1280 O O . ASP B 1 21 ? 19.719 15.023 1.089 1 97 21 ASP B O 1
ATOM 1284 N N . ALA B 1 22 ? 18.906 13.312 -0.04 1 96.75 22 ALA B N 1
ATOM 1285 C CA . ALA B 1 22 ? 17.875 14.133 -0.673 1 96.75 22 ALA B CA 1
ATOM 1286 C C . ALA B 1 22 ? 16.953 14.758 0.37 1 96.75 22 ALA B C 1
ATOM 1288 O O . ALA B 1 22 ? 16.812 14.234 1.478 1 96.75 22 ALA B O 1
ATOM 1289 N N . ASP B 1 23 ? 16.422 15.938 0.012 1 95.88 23 ASP B N 1
ATOM 1290 C CA . ASP B 1 23 ? 15.422 16.594 0.85 1 95.88 23 ASP B CA 1
ATOM 1291 C C . ASP B 1 23 ? 14.156 15.758 0.973 1 95.88 23 ASP B C 1
ATOM 1293 O O . ASP B 1 23 ? 13.602 15.297 -0.033 1 95.88 23 ASP B O 1
ATOM 1297 N N . ILE B 1 24 ? 13.688 15.555 2.252 1 95.69 24 ILE B N 1
ATOM 1298 C CA . ILE B 1 24 ? 12.562 14.664 2.52 1 95.69 24 ILE B CA 1
ATOM 1299 C C . ILE B 1 24 ? 11.297 15.227 1.872 1 95.69 24 ILE B C 1
ATOM 1301 O O . ILE B 1 24 ? 10.469 14.469 1.355 1 95.69 24 ILE B O 1
ATOM 1305 N N . MET B 1 25 ? 11.102 16.516 1.808 1 92.69 25 MET B N 1
ATOM 1306 C CA . MET B 1 25 ? 9.891 17.094 1.226 1 92.69 25 MET B CA 1
ATOM 1307 C C . MET B 1 25 ? 9.875 16.891 -0.288 1 92.69 25 MET B C 1
ATOM 1309 O O . MET B 1 25 ? 8.805 16.719 -0.881 1 92.69 25 MET B O 1
ATOM 1313 N N . SER B 1 26 ? 11.031 16.953 -0.848 1 93.94 26 SER B N 1
ATOM 1314 C CA . SER B 1 26 ? 11.125 16.656 -2.273 1 93.94 26 SER B CA 1
ATOM 1315 C C . SER B 1 26 ? 10.719 15.211 -2.561 1 93.94 26 SER B C 1
ATOM 1317 O O . SER B 1 26 ? 10.023 14.938 -3.541 1 93.94 26 SER B O 1
ATOM 1319 N N . ALA B 1 27 ? 11.195 14.32 -1.701 1 96 27 ALA B N 1
ATOM 1320 C CA . ALA B 1 27 ? 10.844 12.914 -1.852 1 96 27 ALA B CA 1
ATOM 1321 C C . ALA B 1 27 ? 9.344 12.695 -1.688 1 96 27 ALA B C 1
ATOM 1323 O O . ALA B 1 27 ? 8.727 11.953 -2.459 1 96 27 ALA B O 1
ATOM 1324 N N . VAL B 1 28 ? 8.773 13.375 -0.725 1 94.69 28 VAL B N 1
ATOM 1325 C CA . VAL B 1 28 ? 7.332 13.281 -0.502 1 94.69 28 VAL B CA 1
ATOM 1326 C C . VAL B 1 28 ? 6.586 13.758 -1.744 1 94.69 28 VAL B C 1
ATOM 1328 O O . VAL B 1 28 ? 5.625 13.125 -2.184 1 94.69 28 VAL B O 1
ATOM 1331 N N . LYS B 1 29 ? 7.039 14.789 -2.301 1 93.5 29 LYS B N 1
ATOM 1332 C CA . LYS B 1 29 ? 6.41 15.336 -3.496 1 93.5 29 LYS B CA 1
ATOM 1333 C C . LYS B 1 29 ? 6.473 14.352 -4.656 1 93.5 29 LYS B C 1
ATOM 1335 O O . LYS B 1 29 ? 5.508 14.211 -5.41 1 93.5 29 LYS B O 1
ATOM 1340 N N . ILE B 1 30 ? 7.535 13.695 -4.777 1 94.94 30 ILE B N 1
ATOM 1341 C CA . ILE B 1 30 ? 7.688 12.695 -5.824 1 94.94 30 ILE B CA 1
ATOM 1342 C C . ILE B 1 30 ? 6.66 11.578 -5.633 1 94.94 30 ILE B C 1
ATOM 1344 O O . ILE B 1 30 ? 5.98 11.188 -6.582 1 94.94 30 ILE B O 1
ATOM 1348 N N . LEU B 1 31 ? 6.539 11.094 -4.391 1 95.44 31 LEU B N 1
ATOM 1349 C CA . LEU B 1 31 ? 5.578 10.039 -4.094 1 95.44 31 LEU B CA 1
ATOM 1350 C C . LEU B 1 31 ? 4.164 10.469 -4.469 1 95.44 31 LEU B C 1
ATOM 1352 O O . LEU B 1 31 ? 3.436 9.719 -5.125 1 95.44 31 LEU B O 1
ATOM 1356 N N . VAL B 1 32 ? 3.811 11.68 -4.137 1 93.75 32 VAL B N 1
ATOM 1357 C CA . VAL B 1 32 ? 2.459 12.195 -4.336 1 93.75 32 VAL B CA 1
ATOM 1358 C C . VAL B 1 32 ? 2.219 12.461 -5.82 1 93.75 32 VAL B C 1
ATOM 1360 O O . VAL B 1 32 ? 1.228 11.992 -6.387 1 93.75 32 VAL B O 1
ATOM 1363 N N . ASP B 1 33 ? 3.115 13.086 -6.504 1 93.06 33 ASP B N 1
ATOM 1364 C CA . ASP B 1 33 ? 2.955 13.523 -7.887 1 93.06 33 ASP B CA 1
ATOM 1365 C C . ASP B 1 33 ? 2.949 12.328 -8.844 1 93.06 33 ASP B C 1
ATOM 1367 O O . ASP B 1 33 ? 2.207 12.32 -9.828 1 93.06 33 ASP B O 1
ATOM 1371 N N . GLN B 1 34 ? 3.711 11.375 -8.555 1 91.81 34 GLN B N 1
ATOM 1372 C CA . GLN B 1 34 ? 3.84 10.234 -9.453 1 91.81 34 GLN B CA 1
ATOM 1373 C C . GLN B 1 34 ? 2.91 9.094 -9.039 1 91.81 34 GLN B C 1
ATOM 1375 O O . GLN B 1 34 ? 2.855 8.055 -9.703 1 91.81 34 GLN B O 1
ATOM 1380 N N . ASN B 1 35 ? 2.26 9.281 -7.996 1 90.25 35 ASN B N 1
ATOM 1381 C CA . ASN B 1 35 ? 1.308 8.297 -7.5 1 90.25 35 ASN B CA 1
ATOM 1382 C C . ASN B 1 35 ? 1.972 6.938 -7.277 1 90.2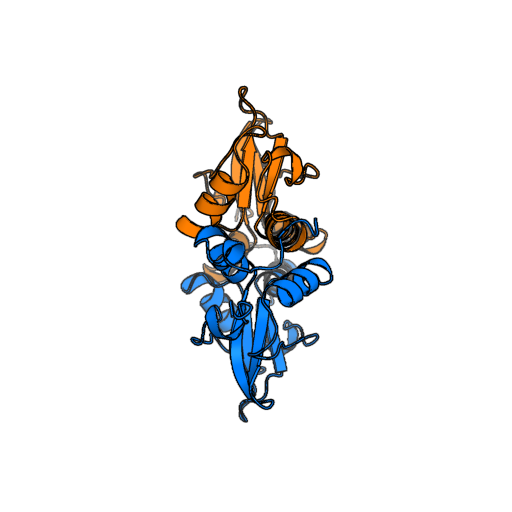5 35 ASN B C 1
ATOM 1384 O O . ASN B 1 35 ? 1.483 5.918 -7.762 1 90.25 35 ASN B O 1
ATOM 1388 N N . ILE B 1 36 ? 3.133 7.027 -6.582 1 90.81 36 ILE B N 1
ATOM 1389 C CA . ILE B 1 36 ? 3.816 5.801 -6.188 1 90.81 36 ILE B CA 1
ATOM 1390 C C . ILE B 1 36 ? 3.904 5.727 -4.664 1 90.81 36 ILE B C 1
ATOM 1392 O O . ILE B 1 36 ? 3.891 6.754 -3.984 1 90.81 36 ILE B O 1
ATOM 1396 N N . SER B 1 37 ? 3.979 4.512 -4.121 1 91.12 37 SER B N 1
ATOM 1397 C CA . SER B 1 37 ? 3.84 4.348 -2.678 1 91.12 37 SER B CA 1
ATOM 1398 C C . SER B 1 37 ? 5.199 4.176 -2.008 1 91.12 37 SER B C 1
ATOM 1400 O O . SER B 1 37 ? 5.289 4.109 -0.78 1 91.12 37 SER B O 1
ATOM 1402 N N . GLY B 1 38 ? 6.289 4.141 -2.83 1 93.44 38 GLY B N 1
ATOM 1403 C CA . GLY B 1 38 ? 7.617 3.994 -2.252 1 93.44 38 GLY B CA 1
ATOM 1404 C C . GLY B 1 38 ? 8.727 4.34 -3.221 1 93.44 38 GLY B C 1
ATOM 1405 O O . GLY B 1 38 ? 8.555 4.238 -4.438 1 93.44 38 GLY B O 1
ATOM 1406 N N . LEU B 1 39 ? 9.852 4.766 -2.658 1 96.56 39 LEU B N 1
ATOM 1407 C CA . LEU B 1 39 ? 11.094 5.047 -3.375 1 96.56 39 LEU B CA 1
ATOM 1408 C C . LEU B 1 39 ? 12.234 4.184 -2.85 1 96.56 39 LEU B C 1
ATOM 1410 O O . LEU B 1 39 ? 12.414 4.055 -1.636 1 96.56 39 LEU B O 1
ATOM 1414 N N . LEU B 1 40 ? 12.992 3.631 -3.781 1 97 40 LEU B N 1
ATOM 1415 C CA . LEU B 1 40 ? 14.234 2.988 -3.371 1 97 40 LEU B CA 1
ATOM 1416 C C . LEU B 1 40 ? 15.312 4.027 -3.084 1 97 40 LEU B C 1
ATOM 1418 O O . LEU B 1 40 ? 15.453 5.004 -3.822 1 97 40 LEU B O 1
ATOM 1422 N N . VAL B 1 41 ? 15.969 3.83 -1.996 1 97.94 41 VAL B N 1
ATOM 1423 C CA . VAL B 1 41 ? 17.047 4.754 -1.633 1 97.94 41 VAL B CA 1
ATOM 1424 C C . VAL B 1 41 ? 18.391 4.156 -2.014 1 97.94 41 VAL B C 1
ATOM 1426 O O . VAL B 1 41 ? 18.797 3.133 -1.461 1 97.94 41 VAL B O 1
ATOM 1429 N N . ILE B 1 42 ? 19.031 4.82 -2.912 1 97.06 42 ILE B N 1
ATOM 1430 C CA . ILE B 1 42 ? 20.297 4.336 -3.439 1 97.06 42 ILE B CA 1
ATOM 1431 C C . ILE B 1 42 ? 21.391 5.383 -3.217 1 97.06 42 ILE B C 1
ATOM 1433 O O . ILE B 1 42 ? 21.141 6.582 -3.363 1 97.06 42 ILE B O 1
ATOM 1437 N N . ASP B 1 43 ? 22.516 4.895 -2.869 1 95.38 43 ASP B N 1
ATOM 1438 C CA . ASP B 1 43 ? 23.594 5.863 -2.67 1 95.38 43 ASP B CA 1
ATOM 1439 C C . ASP B 1 43 ? 24.297 6.188 -3.988 1 95.38 43 ASP B C 1
ATOM 1441 O O . ASP B 1 43 ? 23.859 5.746 -5.055 1 95.38 43 ASP B O 1
ATOM 1445 N N . ASN B 1 44 ? 25.344 6.98 -3.92 1 93.69 44 ASN B N 1
ATOM 1446 C CA . ASN B 1 44 ? 26.031 7.48 -5.105 1 93.69 44 ASN B CA 1
ATOM 1447 C C . ASN B 1 44 ? 26.75 6.359 -5.844 1 93.69 44 ASN B C 1
ATOM 1449 O O . ASN B 1 44 ? 27.172 6.531 -6.992 1 93.69 44 ASN B O 1
ATOM 1453 N N . HIS B 1 45 ? 26.891 5.16 -5.332 1 91.62 45 HIS B N 1
ATOM 1454 C CA . HIS B 1 45 ? 27.562 4.027 -5.953 1 91.62 45 HIS B CA 1
ATOM 1455 C C . HIS B 1 45 ? 26.562 3.023 -6.512 1 91.62 45 HIS B C 1
ATOM 1457 O O . HIS B 1 45 ? 26.953 1.976 -7.035 1 91.62 45 HIS B O 1
ATOM 1463 N N . GLY B 1 46 ? 25.312 3.346 -6.324 1 90.62 46 GLY B N 1
ATOM 1464 C CA . GLY B 1 46 ? 24.281 2.465 -6.844 1 90.62 46 GLY B CA 1
ATOM 1465 C C . GLY B 1 46 ? 23.875 1.381 -5.859 1 90.62 46 GLY B C 1
ATOM 1466 O O . GLY B 1 46 ? 23.109 0.47 -6.211 1 90.62 46 GLY B O 1
ATOM 1467 N N . ALA B 1 47 ? 24.391 1.507 -4.648 1 93.38 47 ALA B N 1
ATOM 1468 C CA . ALA B 1 47 ? 24.062 0.512 -3.633 1 93.38 47 ALA B CA 1
ATOM 1469 C C . ALA B 1 47 ? 22.703 0.82 -2.988 1 93.38 47 ALA B C 1
ATOM 1471 O O . ALA B 1 47 ? 22.422 1.973 -2.658 1 93.38 47 ALA B O 1
ATOM 1472 N N . LEU B 1 48 ? 21.938 -0.19 -2.859 1 95.88 48 LEU B N 1
ATOM 1473 C CA . LEU B 1 48 ? 20.641 -0.059 -2.189 1 95.88 48 LEU B CA 1
ATOM 1474 C C . LEU B 1 48 ? 20.828 0.177 -0.695 1 95.88 48 LEU B C 1
ATOM 1476 O O . LEU B 1 48 ? 21.422 -0.646 -0.002 1 95.88 48 LEU B O 1
ATOM 1480 N N . LYS B 1 49 ? 20.281 1.301 -0.158 1 96.25 49 LYS B N 1
ATOM 1481 C CA . LYS B 1 49 ? 20.469 1.673 1.24 1 96.25 49 LYS B CA 1
ATOM 1482 C C . LYS B 1 49 ? 19.188 1.504 2.037 1 96.25 49 LYS B C 1
ATOM 1484 O O . LYS B 1 49 ? 19.219 1.4 3.264 1 96.25 49 LYS B O 1
ATOM 1489 N N . GLY B 1 50 ? 18.094 1.562 1.35 1 96.25 50 GLY B N 1
ATOM 1490 C CA . GLY B 1 50 ? 16.812 1.459 2.035 1 96.25 50 GLY B CA 1
ATOM 1491 C C . GLY B 1 50 ? 15.625 1.721 1.127 1 96.25 50 GLY B C 1
ATOM 1492 O O . GLY B 1 50 ? 15.734 1.63 -0.097 1 96.25 50 GLY B O 1
ATOM 1493 N N . ILE B 1 51 ? 14.492 1.915 1.746 1 96.25 51 ILE B N 1
ATOM 1494 C CA . ILE B 1 51 ? 13.25 2.252 1.052 1 96.25 51 ILE B CA 1
ATOM 1495 C C . ILE B 1 51 ? 12.492 3.32 1.836 1 96.25 51 ILE B C 1
ATOM 1497 O O . ILE B 1 51 ? 12.469 3.291 3.068 1 96.25 51 ILE B O 1
ATOM 1501 N N . LEU B 1 52 ? 11.984 4.281 1.172 1 96.62 52 LEU B N 1
ATOM 1502 C CA . LEU B 1 52 ? 11.102 5.297 1.74 1 96.62 52 LEU B CA 1
ATOM 1503 C C . LEU B 1 52 ? 9.672 5.113 1.246 1 96.62 52 LEU B C 1
ATOM 1505 O O . LEU B 1 52 ? 9.406 5.23 0.048 1 96.62 52 LEU B O 1
ATOM 1509 N N . THR B 1 53 ? 8.75 4.863 2.188 1 94.44 53 THR B N 1
ATOM 1510 C CA . THR B 1 53 ? 7.367 4.605 1.799 1 94.44 53 THR B CA 1
ATOM 1511 C C . THR B 1 53 ? 6.441 5.703 2.314 1 94.44 53 THR B C 1
ATOM 1513 O O . THR B 1 53 ? 6.867 6.57 3.08 1 94.44 53 THR B O 1
ATOM 1516 N N . GLU B 1 54 ? 5.188 5.664 1.789 1 94.12 54 GLU B N 1
ATOM 1517 C CA . GLU B 1 54 ? 4.172 6.574 2.311 1 94.12 54 GLU B CA 1
ATOM 1518 C C . GLU B 1 54 ? 4.031 6.434 3.822 1 94.12 54 GLU B C 1
ATOM 1520 O O . GLU B 1 54 ? 3.828 7.426 4.527 1 94.12 54 GLU B O 1
ATOM 1525 N N . ARG B 1 55 ? 4.156 5.23 4.27 1 93.25 55 ARG B N 1
ATOM 1526 C CA . ARG B 1 55 ? 4.074 5 5.707 1 93.25 55 ARG B CA 1
ATOM 1527 C C . ARG B 1 55 ? 5.156 5.773 6.449 1 93.25 55 ARG B C 1
ATOM 1529 O O . ARG B 1 55 ? 4.883 6.422 7.461 1 93.25 55 ARG B O 1
ATOM 1536 N N . ASP B 1 56 ? 6.309 5.742 5.988 1 93.56 56 ASP B N 1
ATOM 1537 C CA . ASP B 1 56 ? 7.422 6.477 6.586 1 93.56 56 ASP B CA 1
ATOM 1538 C C . ASP B 1 56 ? 7.152 7.977 6.594 1 93.56 56 ASP B C 1
ATOM 1540 O O . ASP B 1 56 ? 7.465 8.664 7.57 1 93.56 56 ASP B O 1
ATOM 1544 N N . CYS B 1 57 ? 6.535 8.398 5.562 1 94.56 57 CYS B N 1
ATOM 1545 C CA . CYS B 1 57 ? 6.375 9.836 5.348 1 94.56 57 CYS B CA 1
ATOM 1546 C C . CYS B 1 57 ? 5.27 10.391 6.238 1 94.56 57 CYS B C 1
ATOM 1548 O O . CYS B 1 57 ? 5.168 11.609 6.414 1 94.56 57 CYS B O 1
ATOM 1550 N N . ILE B 1 58 ? 4.426 9.547 6.762 1 93.94 58 ILE B N 1
ATOM 1551 C CA . ILE B 1 58 ? 3.459 10.023 7.742 1 93.94 58 ILE B CA 1
ATOM 1552 C C . ILE B 1 58 ? 4.188 10.633 8.938 1 93.94 58 ILE B C 1
ATOM 1554 O O . ILE B 1 58 ? 3.721 11.602 9.531 1 93.94 58 ILE B O 1
ATOM 1558 N N . GLY B 1 59 ? 5.316 10.055 9.227 1 91.44 59 GLY B N 1
ATOM 1559 C CA . GLY B 1 59 ? 6.152 10.648 10.258 1 91.44 59 GLY B CA 1
ATOM 1560 C C . GLY B 1 59 ? 6.543 12.086 9.961 1 91.44 59 GLY B C 1
ATOM 1561 O O . GLY B 1 59 ? 6.613 12.922 10.867 1 91.44 59 GLY B O 1
ATOM 1562 N N . VAL B 1 60 ? 6.777 12.398 8.711 1 89.31 60 VAL B N 1
ATOM 1563 C CA . VAL B 1 60 ? 7.109 13.75 8.273 1 89.31 60 VAL B CA 1
ATOM 1564 C C . VAL B 1 60 ? 5.93 14.688 8.531 1 89.31 60 VAL B C 1
ATOM 1566 O O . VAL B 1 60 ? 6.105 15.797 9.031 1 89.31 60 VAL B O 1
ATOM 1569 N N . ALA B 1 61 ? 4.82 14.234 8.188 1 86 61 ALA B N 1
ATOM 1570 C CA . ALA B 1 61 ? 3.604 15.016 8.398 1 86 61 ALA B CA 1
ATOM 1571 C C . ALA B 1 61 ? 3.41 15.328 9.883 1 86 61 ALA B C 1
ATOM 1573 O O . ALA B 1 61 ? 3.031 16.453 10.234 1 86 61 ALA B O 1
ATOM 1574 N N . LEU B 1 62 ? 3.65 14.398 10.695 1 87.25 62 LEU B N 1
ATOM 1575 C CA . LEU B 1 62 ? 3.502 14.602 12.133 1 87.25 62 LEU B CA 1
ATOM 1576 C C . LEU B 1 62 ? 4.531 15.602 12.648 1 87.25 62 LEU B C 1
ATOM 1578 O O . LEU B 1 62 ? 4.199 16.484 13.438 1 87.25 62 LEU B O 1
ATOM 1582 N N . ASP B 1 63 ? 5.703 15.422 12.164 1 85.75 63 ASP B N 1
ATOM 1583 C CA . ASP B 1 63 ? 6.746 16.359 12.562 1 85.75 63 ASP B CA 1
ATOM 1584 C C . ASP B 1 63 ? 6.398 17.781 12.133 1 85.75 63 ASP B C 1
ATOM 1586 O O . ASP B 1 63 ? 6.605 18.734 12.891 1 85.75 63 ASP B O 1
ATOM 1590 N N . ALA B 1 64 ? 5.906 17.906 10.906 1 81.5 64 ALA B N 1
ATOM 1591 C CA . ALA B 1 64 ? 5.496 19.203 10.398 1 81.5 64 ALA B CA 1
ATOM 1592 C C . ALA B 1 64 ? 4.355 19.781 11.227 1 81.5 64 ALA B C 1
ATOM 1594 O O . ALA B 1 64 ? 4.32 20.984 11.484 1 81.5 64 ALA B O 1
ATOM 1595 N N . GLY B 1 65 ? 3.457 19 11.57 1 75.94 65 GLY B N 1
ATOM 1596 C CA . GLY B 1 65 ? 2.305 19.438 12.336 1 75.94 65 GLY B CA 1
ATOM 1597 C C . GLY B 1 65 ? 2.643 19.812 13.766 1 75.94 65 GLY B C 1
ATOM 1598 O O . GLY B 1 65 ? 2.148 20.797 14.297 1 75.94 65 GLY B O 1
ATOM 1599 N N . TYR B 1 66 ? 3.523 19.016 14.375 1 75.88 66 TYR B N 1
ATOM 1600 C CA . TYR B 1 66 ? 3.82 19.203 15.789 1 75.88 66 TYR B CA 1
ATOM 1601 C C . TYR B 1 66 ? 4.934 20.2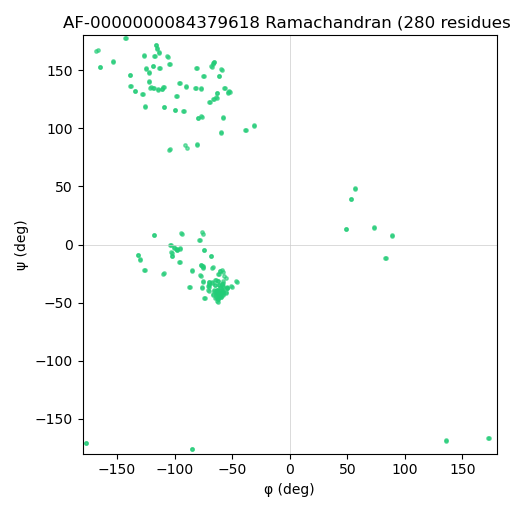34 15.969 1 75.88 66 TYR B C 1
ATOM 1603 O O . TYR B 1 66 ? 4.93 21 16.938 1 75.88 66 TYR B O 1
ATOM 1611 N N . PHE B 1 67 ? 5.875 20.188 15.047 1 70.06 67 PHE B N 1
ATOM 1612 C CA . PHE B 1 67 ? 7.082 20.953 15.336 1 70.06 67 PHE B CA 1
ATOM 1613 C C . PHE B 1 67 ? 7.297 22.047 14.289 1 70.06 67 PHE B C 1
ATOM 1615 O O . PHE B 1 67 ? 8.258 22.812 14.367 1 70.06 67 PHE B O 1
ATOM 1622 N N . ASP B 1 68 ? 6.32 22.234 13.438 1 66.38 68 ASP B N 1
ATOM 1623 C CA . ASP B 1 68 ? 6.473 23.188 12.344 1 66.38 68 ASP B CA 1
ATOM 1624 C C . ASP B 1 68 ? 7.793 22.969 11.602 1 66.38 68 ASP B C 1
ATOM 1626 O O . ASP B 1 68 ? 8.445 23.922 11.188 1 66.38 68 ASP B O 1
ATOM 1630 N N . GLU B 1 69 ? 8.375 21.812 11.906 1 63.88 69 GLU B N 1
ATOM 1631 C CA . GLU B 1 69 ? 9.625 21.438 11.242 1 63.88 69 GLU B CA 1
ATOM 1632 C C . GLU B 1 69 ? 9.383 20.375 10.172 1 63.88 69 GLU B C 1
ATOM 1634 O O . GLU B 1 69 ? 8.945 19.266 10.484 1 63.88 69 GLU B O 1
ATOM 1639 N N . ALA B 1 70 ? 8.93 20.891 8.938 1 63.28 70 ALA B N 1
ATOM 1640 C CA . ALA B 1 70 ? 8.859 19.953 7.824 1 63.28 70 ALA B CA 1
ATOM 1641 C C . ALA B 1 70 ? 10.164 19.938 7.039 1 63.28 70 ALA B C 1
ATOM 1643 O O . ALA B 1 70 ? 10.547 20.953 6.438 1 63.28 70 ALA B O 1
ATOM 1644 N N . GLY B 1 71 ? 11.18 18.969 7.668 1 74 71 GLY B N 1
ATOM 1645 C CA . GLY B 1 71 ? 12.453 18.984 6.965 1 74 71 GLY B CA 1
ATOM 1646 C C . GLY B 1 71 ? 13.375 17.844 7.391 1 74 71 GLY B C 1
ATOM 1647 O O . GLY B 1 71 ? 12.992 17 8.203 1 74 71 GLY B O 1
ATOM 1648 N N . GLY B 1 72 ? 14.273 17.688 6.688 1 89.62 72 GLY B N 1
ATOM 1649 C CA . GLY B 1 72 ? 15.312 16.688 6.879 1 89.62 72 GLY B CA 1
ATOM 1650 C C . GLY B 1 72 ? 15.672 15.945 5.605 1 89.62 72 GLY B C 1
ATOM 1651 O O . GLY B 1 72 ? 15.398 16.422 4.504 1 89.62 72 GLY B O 1
ATOM 1652 N N . ARG B 1 73 ? 16.422 14.914 5.988 1 96.06 73 ARG B N 1
ATOM 1653 C CA . ARG B 1 73 ? 16.891 14.109 4.871 1 96.06 73 ARG B CA 1
ATOM 1654 C C . ARG B 1 73 ? 16.125 12.797 4.777 1 96.06 73 ARG B C 1
ATOM 1656 O O . ARG B 1 73 ? 15.547 12.336 5.766 1 96.06 73 ARG B O 1
ATOM 1663 N N . VAL B 1 74 ? 16.078 12.234 3.584 1 97.62 74 VAL B N 1
ATOM 1664 C CA . VAL B 1 74 ? 15.461 10.945 3.336 1 97.62 74 VAL B CA 1
ATOM 1665 C C . VAL B 1 74 ? 15.992 9.914 4.328 1 97.62 74 VAL B C 1
ATOM 1667 O O . VAL B 1 74 ? 15.227 9.102 4.867 1 97.62 74 VAL B O 1
ATOM 1670 N N . SER B 1 75 ? 17.25 9.992 4.688 1 96.94 75 SER B N 1
ATOM 1671 C CA . SER B 1 75 ? 17.891 9.023 5.57 1 96.94 75 SER B CA 1
ATOM 1672 C C . SER B 1 75 ? 17.312 9.086 6.977 1 96.94 75 SER B C 1
ATOM 1674 O O . SER B 1 75 ? 17.406 8.117 7.738 1 96.94 75 SER B O 1
ATOM 1676 N N . ASN B 1 76 ? 16.656 10.172 7.34 1 95.81 76 ASN B N 1
ATOM 1677 C CA . ASN B 1 76 ? 16.047 10.32 8.656 1 95.81 76 ASN B CA 1
ATOM 1678 C C . ASN B 1 76 ? 14.758 9.523 8.766 1 95.81 76 ASN B C 1
ATOM 1680 O O . ASN B 1 76 ? 14.297 9.219 9.867 1 95.81 76 ASN B O 1
ATOM 1684 N N . TYR B 1 77 ? 14.172 9.148 7.609 1 95.94 77 TYR B N 1
ATOM 1685 C CA . TYR B 1 77 ? 12.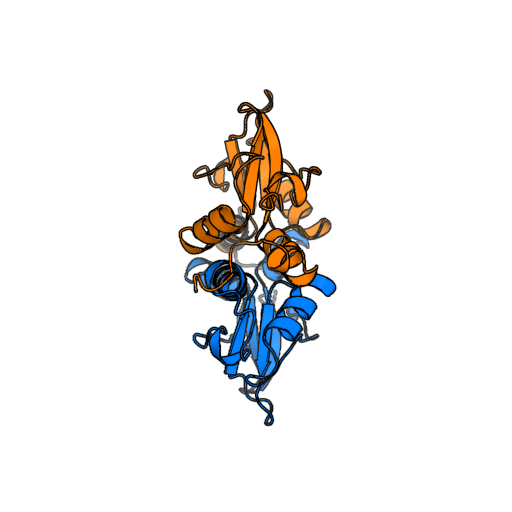812 8.625 7.648 1 95.94 77 TYR B CA 1
ATOM 1686 C C . TYR B 1 77 ? 12.734 7.266 6.961 1 95.94 77 TYR B C 1
ATOM 1688 O O . TYR B 1 77 ? 11.812 6.488 7.211 1 95.94 77 TYR B O 1
ATOM 1696 N N . MET B 1 78 ? 13.688 6.996 6.098 1 96.56 78 MET B N 1
ATOM 1697 C CA . MET B 1 78 ? 13.641 5.762 5.32 1 96.56 78 MET B CA 1
ATOM 1698 C C . MET B 1 78 ? 13.82 4.543 6.219 1 96.56 78 MET B C 1
ATOM 1700 O O . MET B 1 78 ? 14.32 4.664 7.344 1 96.56 78 MET B O 1
ATOM 1704 N N . SER B 1 79 ? 13.32 3.396 5.75 1 94.38 79 SER B N 1
ATOM 1705 C CA . SER B 1 79 ? 13.617 2.131 6.41 1 94.38 79 SER B CA 1
ATOM 1706 C C . SER B 1 79 ? 14.867 1.48 5.828 1 94.38 79 SER B C 1
ATOM 1708 O O . SER B 1 79 ? 15.031 1.429 4.605 1 94.38 79 SER B O 1
ATOM 1710 N N . SER B 1 80 ? 15.672 1.014 6.695 1 92.81 80 SER B N 1
ATOM 1711 C CA . SER B 1 80 ? 16.891 0.34 6.262 1 92.81 80 SER B CA 1
ATOM 1712 C C . SER B 1 80 ? 16.75 -1.175 6.375 1 92.81 80 SER B C 1
ATOM 1714 O O . SER B 1 80 ? 17.656 -1.916 5.961 1 92.81 80 SER B O 1
ATOM 1716 N N . ASP B 1 81 ? 15.672 -1.611 6.949 1 88.44 81 ASP B N 1
ATOM 1717 C CA . ASP B 1 81 ? 15.375 -3.039 6.961 1 88.44 81 ASP B CA 1
ATOM 1718 C C . ASP B 1 81 ? 14.766 -3.482 5.633 1 88.44 81 ASP B C 1
ATOM 1720 O O . ASP B 1 81 ? 13.539 -3.5 5.48 1 88.44 81 ASP B O 1
ATOM 1724 N N . ILE B 1 82 ? 15.711 -3.783 4.719 1 88.62 82 ILE B N 1
ATOM 1725 C CA . ILE B 1 82 ? 15.258 -4.105 3.369 1 88.62 82 ILE B CA 1
ATOM 1726 C C . ILE B 1 82 ? 15.648 -5.539 3.021 1 88.62 82 ILE B C 1
ATOM 1728 O O . ILE B 1 82 ? 16.734 -5.996 3.381 1 88.62 82 ILE B O 1
ATOM 1732 N N . GLU B 1 83 ? 14.75 -6.254 2.473 1 93.5 83 GLU B N 1
ATOM 1733 C CA . GLU B 1 83 ? 14.992 -7.586 1.927 1 93.5 83 GLU B CA 1
ATOM 1734 C C . GLU B 1 83 ? 14.805 -7.602 0.411 1 93.5 83 GLU B C 1
ATOM 1736 O O . GLU B 1 83 ? 13.867 -7 -0.114 1 93.5 83 GLU B O 1
ATOM 1741 N N . THR B 1 84 ? 15.781 -8.234 -0.255 1 96.44 84 THR B N 1
ATOM 1742 C CA . THR B 1 84 ? 15.688 -8.359 -1.705 1 96.44 84 THR B CA 1
ATOM 1743 C C . THR B 1 84 ? 15.344 -9.797 -2.1 1 96.44 84 THR B C 1
ATOM 1745 O O . THR B 1 84 ? 15.461 -10.711 -1.289 1 96.44 84 THR B O 1
ATOM 1748 N N . VAL B 1 85 ? 14.883 -9.953 -3.297 1 97.31 85 VAL B N 1
ATOM 1749 C CA . VAL B 1 85 ? 14.625 -11.281 -3.84 1 97.31 85 VAL B CA 1
ATOM 1750 C C . VAL B 1 85 ? 15.375 -11.453 -5.16 1 97.31 85 VAL B C 1
ATOM 1752 O O . VAL B 1 85 ? 15.641 -10.477 -5.859 1 97.31 85 VAL B O 1
ATOM 1755 N N . ASP B 1 86 ? 15.703 -12.688 -5.438 1 98.12 86 ASP B N 1
ATOM 1756 C CA . ASP B 1 86 ? 16.422 -13 -6.668 1 98.12 86 ASP B CA 1
ATOM 1757 C C . ASP B 1 86 ? 15.469 -13.086 -7.855 1 98.12 86 ASP B C 1
ATOM 1759 O O . ASP B 1 86 ? 14.32 -13.5 -7.707 1 98.12 86 ASP B O 1
ATOM 1763 N N . VAL B 1 87 ? 15.953 -12.789 -9.062 1 97.38 87 VAL B N 1
ATOM 1764 C CA . VAL B 1 87 ? 15.148 -12.805 -10.281 1 97.38 87 VAL B CA 1
ATOM 1765 C C . VAL B 1 87 ? 14.586 -14.203 -10.516 1 97.38 87 VAL B C 1
ATOM 1767 O O . VAL B 1 87 ? 13.547 -14.359 -11.148 1 97.38 87 VAL B O 1
ATOM 1770 N N . ASP B 1 88 ? 15.227 -15.188 -9.945 1 96.75 88 ASP B N 1
ATOM 1771 C CA . ASP B 1 88 ? 14.859 -16.562 -10.273 1 96.75 88 ASP B CA 1
ATOM 1772 C C . ASP B 1 88 ? 13.93 -17.141 -9.211 1 96.75 88 ASP B C 1
ATOM 1774 O O . ASP B 1 88 ? 13.461 -18.281 -9.352 1 96.75 88 ASP B O 1
ATOM 1778 N N . LEU B 1 89 ? 13.68 -16.422 -8.18 1 95.56 89 LEU B N 1
ATOM 1779 C CA . LEU B 1 89 ? 12.719 -16.875 -7.188 1 95.56 89 LEU B CA 1
ATOM 1780 C C . LEU B 1 89 ? 11.359 -17.156 -7.828 1 95.56 89 LEU B C 1
ATOM 1782 O O . LEU B 1 89 ? 10.898 -16.375 -8.664 1 95.56 89 LEU B O 1
ATOM 1786 N N . SER B 1 90 ? 10.758 -18.297 -7.465 1 93.31 90 SER B N 1
ATOM 1787 C CA . SER B 1 90 ? 9.43 -18.594 -8.008 1 93.31 90 SER B CA 1
ATOM 1788 C C . SER B 1 90 ? 8.383 -17.625 -7.457 1 93.31 90 SER B C 1
ATOM 1790 O O . SER B 1 90 ? 8.492 -17.172 -6.316 1 93.31 90 SER B O 1
ATOM 1792 N N . LEU B 1 91 ? 7.332 -17.391 -8.18 1 92.75 91 LEU B N 1
ATOM 1793 C CA . LEU B 1 91 ? 6.27 -16.5 -7.73 1 92.75 91 LEU B CA 1
ATOM 1794 C C . LEU B 1 91 ? 5.531 -17.094 -6.539 1 92.75 91 LEU B C 1
ATOM 1796 O O . LEU B 1 91 ? 5.051 -16.359 -5.668 1 92.75 91 LEU B O 1
ATOM 1800 N N . LEU B 1 92 ? 5.43 -18.359 -6.523 1 90.12 92 LEU B N 1
ATOM 1801 C CA . LEU B 1 92 ? 4.797 -19.016 -5.383 1 90.12 92 LEU B CA 1
ATOM 1802 C C . LEU B 1 92 ? 5.582 -18.75 -4.102 1 90.12 92 LEU B C 1
ATOM 1804 O O . LEU B 1 92 ? 5.004 -18.406 -3.072 1 90.12 92 LEU B O 1
ATOM 1808 N N . ASP B 1 93 ? 6.891 -18.969 -4.148 1 92.69 93 ASP B N 1
ATOM 1809 C CA . ASP B 1 93 ? 7.746 -18.672 -3.002 1 92.69 93 ASP B CA 1
ATOM 1810 C C . ASP B 1 93 ? 7.66 -17.188 -2.621 1 92.69 93 ASP B C 1
ATOM 1812 O O . ASP B 1 93 ? 7.672 -16.844 -1.437 1 92.69 93 ASP B O 1
ATOM 1816 N N . LEU B 1 94 ? 7.609 -16.359 -3.65 1 95.19 94 LEU B N 1
ATOM 1817 C CA . LEU B 1 94 ? 7.453 -14.922 -3.406 1 95.19 94 LEU B CA 1
ATOM 1818 C C . LEU B 1 94 ? 6.145 -14.641 -2.672 1 95.19 94 LEU B C 1
ATOM 1820 O O . LEU B 1 94 ? 6.117 -13.828 -1.742 1 95.19 94 LEU B O 1
ATOM 1824 N N . ALA B 1 95 ? 5.09 -15.281 -3.082 1 93.5 95 ALA B N 1
ATOM 1825 C CA . ALA B 1 95 ? 3.801 -15.117 -2.416 1 93.5 95 ALA B CA 1
ATOM 1826 C C . ALA B 1 95 ? 3.893 -15.492 -0.941 1 93.5 95 ALA B C 1
ATOM 1828 O O . ALA B 1 95 ? 3.354 -14.797 -0.079 1 93.5 95 ALA B O 1
ATOM 1829 N N . GLU B 1 96 ? 4.621 -16.547 -0.656 1 93.75 96 GLU B N 1
ATOM 1830 C CA . GLU B 1 96 ? 4.824 -16.953 0.728 1 93.75 96 GLU B CA 1
ATOM 1831 C C . GLU B 1 96 ? 5.59 -15.898 1.516 1 93.75 96 GLU B C 1
ATOM 1833 O O . GLU B 1 96 ? 5.297 -15.656 2.689 1 93.75 96 GLU B O 1
ATOM 1838 N N . GLN B 1 97 ? 6.539 -15.359 0.858 1 94.5 97 GLN B N 1
ATOM 1839 C CA . GLN B 1 97 ? 7.324 -14.312 1.505 1 94.5 97 GLN B CA 1
ATOM 1840 C C . GLN B 1 97 ? 6.457 -13.102 1.847 1 94.5 97 GLN B C 1
ATOM 1842 O O . GLN B 1 97 ? 6.617 -12.5 2.908 1 94.5 97 GLN B O 1
ATOM 1847 N N . PHE B 1 98 ? 5.523 -12.719 0.98 1 95 98 PHE B N 1
ATOM 1848 C CA . PHE B 1 98 ? 4.637 -11.586 1.223 1 95 98 PHE B CA 1
ATOM 1849 C C . PHE B 1 98 ? 3.732 -11.859 2.42 1 95 98 PHE B C 1
ATOM 1851 O O . PHE B 1 98 ? 3.326 -10.93 3.121 1 95 98 PHE B O 1
ATOM 1858 N N . VAL B 1 99 ? 3.4 -13.07 2.646 1 92 99 VAL B N 1
ATOM 1859 C CA . VAL B 1 99 ? 2.551 -13.43 3.777 1 92 99 VAL B CA 1
ATOM 1860 C C . VAL B 1 99 ? 3.363 -13.383 5.07 1 92 99 VAL B C 1
ATOM 1862 O O . VAL B 1 99 ? 2.863 -12.945 6.109 1 92 99 VAL B O 1
ATOM 1865 N N . ARG B 1 100 ? 4.566 -13.766 5.027 1 90.69 100 ARG B N 1
ATOM 1866 C CA . ARG B 1 100 ? 5.43 -13.859 6.199 1 90.69 100 ARG B CA 1
ATOM 1867 C C . ARG B 1 100 ? 5.895 -12.477 6.652 1 90.69 100 ARG B C 1
ATOM 1869 O O . ARG B 1 100 ? 6.094 -12.242 7.844 1 90.69 100 ARG B O 1
ATOM 1876 N N . ARG B 1 101 ? 6.039 -11.594 5.648 1 85.75 101 ARG B N 1
ATOM 1877 C CA . ARG B 1 101 ? 6.535 -10.25 5.941 1 85.75 101 ARG B CA 1
ATOM 1878 C C . ARG B 1 101 ? 5.492 -9.195 5.594 1 85.75 101 ARG B C 1
ATOM 1880 O O . ARG B 1 101 ? 4.578 -9.453 4.805 1 85.75 101 ARG B O 1
ATOM 1887 N N . SER B 1 102 ? 5.695 -8.047 6.133 1 81 102 SER B N 1
ATOM 1888 C CA . SER B 1 102 ? 4.719 -6.98 5.953 1 81 102 SER B CA 1
ATOM 1889 C C . SER B 1 102 ? 5.094 -6.082 4.777 1 81 102 SER B C 1
ATOM 1891 O O . SER B 1 102 ? 4.418 -5.082 4.516 1 81 102 SER B O 1
ATOM 1893 N N . PHE B 1 103 ? 6.082 -6.535 4.027 1 88.25 103 PHE B N 1
ATOM 1894 C CA . PHE B 1 103 ? 6.516 -5.688 2.92 1 88.25 103 PHE B CA 1
ATOM 1895 C C . PHE B 1 103 ? 5.512 -5.742 1.773 1 88.25 103 PHE B C 1
ATOM 1897 O O . PHE B 1 103 ? 4.965 -6.805 1.469 1 88.25 103 PHE B O 1
ATOM 1904 N N . ARG B 1 104 ? 5.371 -4.586 1.117 1 90.88 104 ARG B N 1
ATOM 1905 C CA . ARG B 1 104 ? 4.461 -4.5 -0.02 1 90.88 104 ARG B CA 1
ATOM 1906 C C . ARG B 1 104 ? 5.207 -4.699 -1.335 1 90.88 104 ARG B C 1
ATOM 1908 O O . ARG B 1 104 ? 4.59 -4.926 -2.377 1 90.88 104 ARG B O 1
ATOM 1915 N N . ARG B 1 105 ? 6.484 -4.598 -1.227 1 93.75 105 ARG B N 1
ATOM 1916 C CA . ARG B 1 105 ? 7.332 -4.781 -2.398 1 93.75 105 ARG B CA 1
ATOM 1917 C C . ARG B 1 105 ? 8.719 -5.262 -1.999 1 93.75 105 ARG B C 1
ATOM 1919 O O . ARG B 1 105 ? 9.133 -5.094 -0.85 1 93.75 105 ARG B O 1
ATOM 1926 N N . TYR B 1 106 ? 9.352 -5.855 -2.941 1 96.31 106 TYR B N 1
ATOM 1927 C CA . TYR B 1 106 ? 10.734 -6.293 -2.789 1 96.31 106 TYR B CA 1
ATOM 1928 C C . TYR B 1 106 ? 11.594 -5.789 -3.941 1 96.31 106 TYR B C 1
ATOM 1930 O O . TYR B 1 106 ? 11.219 -5.922 -5.109 1 96.31 106 TYR B O 1
ATOM 1938 N N . PRO B 1 107 ? 12.734 -5.172 -3.58 1 96.81 107 PRO B N 1
ATOM 1939 C CA . PRO B 1 107 ? 13.727 -5.008 -4.641 1 96.81 107 PRO B CA 1
ATOM 1940 C C . PRO B 1 107 ? 14.211 -6.344 -5.207 1 96.81 107 PRO B C 1
ATOM 1942 O O . PRO B 1 107 ? 14.305 -7.332 -4.473 1 96.81 107 PRO B O 1
ATOM 1945 N N . VAL B 1 108 ? 14.469 -6.355 -6.465 1 97.81 108 VAL B N 1
ATOM 1946 C CA . VAL B 1 108 ? 14.883 -7.578 -7.148 1 97.81 108 VAL B CA 1
ATOM 1947 C C . VAL B 1 108 ? 16.344 -7.457 -7.578 1 97.81 108 VAL B C 1
ATOM 1949 O O . VAL B 1 108 ? 16.75 -6.43 -8.117 1 97.81 108 VAL B O 1
ATOM 1952 N N . THR B 1 109 ? 17.078 -8.531 -7.301 1 97.12 109 THR B N 1
ATOM 1953 C CA . THR B 1 109 ? 18.5 -8.508 -7.664 1 97.12 109 THR B CA 1
ATOM 1954 C C . THR B 1 109 ? 18.828 -9.672 -8.594 1 97.12 109 THR B C 1
ATOM 1956 O O . THR B 1 109 ? 18.141 -10.688 -8.602 1 97.12 109 THR B O 1
ATOM 1959 N N . GLU B 1 110 ? 19.734 -9.453 -9.438 1 96.81 110 GLU B N 1
ATOM 1960 C CA . GLU B 1 110 ? 20.406 -10.453 -10.258 1 96.81 110 GLU B CA 1
ATOM 1961 C C . GLU B 1 110 ? 21.922 -10.367 -10.078 1 96.81 110 GLU B C 1
ATOM 1963 O O . GLU B 1 110 ? 22.531 -9.328 -10.344 1 96.81 110 GLU B O 1
ATOM 1968 N N . ASP B 1 111 ? 22.547 -11.43 -9.602 1 95.06 111 ASP B N 1
ATOM 1969 C CA . ASP B 1 111 ? 23.984 -11.438 -9.312 1 95.06 111 ASP B CA 1
ATOM 1970 C C . ASP B 1 111 ? 24.359 -10.273 -8.398 1 95.06 111 ASP B C 1
ATOM 1972 O O . ASP B 1 111 ? 25.312 -9.539 -8.688 1 95.06 111 ASP B O 1
ATOM 1976 N N . ASN B 1 112 ? 23.484 -9.969 -7.414 1 89.88 112 ASN B N 1
ATOM 1977 C CA . ASN B 1 112 ? 23.688 -9 -6.344 1 89.88 112 ASN B CA 1
ATOM 1978 C C . ASN B 1 112 ? 23.594 -7.562 -6.863 1 89.88 112 ASN B C 1
ATOM 1980 O O . ASN B 1 112 ? 24.031 -6.625 -6.191 1 89.88 112 ASN B O 1
ATOM 1984 N N . LYS B 1 113 ? 23.078 -7.449 -8.031 1 93.44 113 LYS B N 1
ATOM 1985 C CA . LYS B 1 113 ? 22.812 -6.125 -8.586 1 93.44 113 LYS B CA 1
ATOM 1986 C C . LYS B 1 113 ? 21.312 -5.836 -8.641 1 93.44 113 LYS B C 1
ATOM 1988 O O . LYS B 1 113 ? 20.531 -6.695 -9.039 1 93.44 113 LYS B O 1
ATOM 1993 N N . LEU B 1 114 ? 20.984 -4.648 -8.227 1 95.69 114 LEU B N 1
ATOM 1994 C CA . LEU B 1 114 ? 19.594 -4.234 -8.266 1 95.69 114 LEU B CA 1
ATOM 1995 C C . LEU B 1 114 ? 19.094 -4.121 -9.703 1 95.69 114 LEU B C 1
ATOM 1997 O O . LEU B 1 114 ? 19.672 -3.385 -10.508 1 95.69 114 LEU B O 1
ATOM 2001 N N . VAL B 1 115 ? 17.969 -4.84 -10.023 1 95.81 115 VAL B N 1
ATOM 2002 C CA . VAL B 1 115 ? 17.562 -4.852 -11.43 1 95.81 115 VAL B CA 1
ATOM 2003 C C . VAL B 1 115 ? 16.078 -4.504 -11.531 1 95.81 115 VAL B C 1
ATOM 2005 O O . VAL B 1 115 ? 15.562 -4.289 -12.625 1 95.81 115 VAL B O 1
ATOM 2008 N N . GLY B 1 116 ? 15.375 -4.516 -10.461 1 96 116 GLY B N 1
ATOM 2009 C CA . GLY B 1 116 ? 13.953 -4.227 -10.539 1 96 116 GLY B CA 1
ATOM 2010 C C . GLY B 1 116 ? 13.273 -4.199 -9.188 1 96 116 GLY B C 1
ATOM 2011 O O . GLY B 1 116 ? 13.938 -4.117 -8.148 1 96 116 GLY B O 1
ATOM 2012 N N . VAL B 1 117 ? 11.992 -4.129 -9.18 1 96.31 117 VAL B N 1
ATOM 2013 C CA . VAL B 1 117 ? 11.125 -4.199 -8.008 1 96.31 117 VAL B CA 1
ATOM 2014 C C . VAL B 1 117 ? 9.898 -5.051 -8.32 1 96.31 117 VAL B C 1
ATOM 2016 O O . VAL B 1 117 ? 9.453 -5.109 -9.469 1 96.31 117 VAL B O 1
ATOM 2019 N N . ILE B 1 118 ? 9.406 -5.777 -7.352 1 96.38 118 ILE B N 1
ATOM 2020 C CA . ILE B 1 118 ? 8.188 -6.562 -7.527 1 96.38 118 ILE B CA 1
ATOM 2021 C C . ILE B 1 118 ? 7.266 -6.363 -6.328 1 96.38 118 ILE B C 1
ATOM 2023 O O . ILE B 1 118 ? 7.723 -6.328 -5.184 1 96.38 118 ILE B O 1
ATOM 2027 N N . ALA B 1 119 ? 6.008 -6.098 -6.625 1 95.44 119 ALA B N 1
ATOM 2028 C CA . ALA B 1 119 ? 5.016 -5.832 -5.586 1 95.44 119 ALA B CA 1
ATOM 2029 C C . ALA B 1 119 ? 3.932 -6.902 -5.574 1 95.44 119 ALA B C 1
ATOM 2031 O O . ALA B 1 119 ? 3.893 -7.766 -6.457 1 95.44 119 ALA B O 1
ATOM 2032 N N . ARG B 1 120 ? 3.074 -6.836 -4.535 1 94.56 120 ARG B N 1
ATOM 2033 C CA . ARG B 1 120 ? 1.964 -7.773 -4.406 1 94.56 120 ARG B CA 1
ATOM 2034 C C . ARG B 1 120 ? 1.098 -7.77 -5.66 1 94.56 120 ARG B C 1
ATOM 2036 O O . ARG B 1 120 ? 0.646 -8.828 -6.109 1 94.56 120 ARG B O 1
ATOM 2043 N N . ARG B 1 121 ? 0.913 -6.648 -6.234 1 93.62 121 ARG B N 1
ATOM 2044 C CA . ARG B 1 121 ? 0.075 -6.531 -7.422 1 93.62 121 ARG B CA 1
ATOM 2045 C C . ARG B 1 121 ? 0.632 -7.367 -8.57 1 93.62 121 ARG B C 1
ATOM 2047 O O . ARG B 1 121 ? -0.128 -7.938 -9.359 1 93.62 121 ARG B O 1
ATOM 2054 N N . ASP B 1 122 ? 1.842 -7.453 -8.672 1 93.38 122 ASP B N 1
ATOM 2055 C CA . ASP B 1 122 ? 2.473 -8.211 -9.742 1 93.38 122 ASP B CA 1
ATOM 2056 C C . ASP B 1 122 ? 2.174 -9.703 -9.617 1 93.38 122 ASP B C 1
ATOM 2058 O O . ASP B 1 122 ? 2.004 -10.398 -10.617 1 93.38 122 ASP B O 1
ATOM 2062 N N . VAL B 1 123 ? 2.189 -10.172 -8.375 1 92.44 123 VAL B N 1
ATOM 2063 C CA . VAL B 1 123 ? 1.795 -11.555 -8.125 1 92.44 123 VAL B CA 1
ATOM 2064 C C . VAL B 1 123 ? 0.347 -11.766 -8.562 1 92.44 123 VAL B C 1
ATOM 2066 O O . VAL B 1 123 ? 0.028 -12.758 -9.219 1 92.44 123 VAL B O 1
ATOM 2069 N N . LEU B 1 124 ? -0.482 -10.797 -8.25 1 93.19 124 LEU B N 1
ATOM 2070 C CA . LEU B 1 124 ? -1.902 -10.922 -8.562 1 93.19 124 LEU B CA 1
ATOM 2071 C C . LEU B 1 124 ? -2.139 -10.836 -10.062 1 93.19 124 LEU B C 1
ATOM 2073 O O . LEU B 1 124 ? -3.057 -11.469 -10.586 1 93.19 124 LEU B O 1
ATOM 2077 N N . LYS B 1 125 ? -1.358 -10.086 -10.781 1 92.25 125 LYS B N 1
ATOM 2078 C CA . LYS B 1 125 ? -1.42 -10.055 -12.234 1 92.25 125 LYS B CA 1
ATOM 2079 C C . LYS B 1 125 ? -1.158 -11.438 -12.828 1 92.25 125 LYS B C 1
ATOM 2081 O O . LYS B 1 125 ? -1.817 -11.844 -13.789 1 92.25 125 LYS B O 1
ATOM 2086 N N . ALA B 1 126 ? -0.192 -12.117 -12.25 1 88.12 126 ALA B N 1
ATOM 2087 C CA . ALA B 1 126 ? 0.113 -13.469 -12.695 1 88.12 126 ALA B CA 1
ATOM 2088 C C . ALA B 1 126 ? -1.073 -14.406 -12.469 1 88.12 126 ALA B C 1
ATOM 2090 O O . ALA B 1 126 ? -1.362 -15.266 -13.305 1 88.12 126 ALA B O 1
ATOM 2091 N N . LEU B 1 127 ? -1.69 -14.211 -11.367 1 82.94 127 LEU B N 1
ATOM 2092 C CA . LEU B 1 127 ? -2.861 -15.008 -11.016 1 82.94 127 LEU B CA 1
ATOM 2093 C C . LEU B 1 127 ? -3.99 -14.781 -12.016 1 82.94 127 LEU B C 1
ATOM 2095 O O . LEU B 1 127 ? -4.598 -15.742 -12.5 1 82.94 127 LEU B O 1
ATOM 2099 N N . THR B 1 128 ? -4.293 -13.57 -12.383 1 83.06 128 THR B N 1
ATOM 2100 C CA . THR B 1 128 ? -5.434 -13.234 -13.227 1 83.06 128 THR B CA 1
ATOM 2101 C C . THR B 1 128 ? -5.141 -13.57 -14.688 1 83.06 128 THR B C 1
ATOM 2103 O O . THR B 1 128 ? -6.062 -13.781 -15.477 1 83.06 128 THR B O 1
ATOM 2106 N N . SER B 1 129 ? -3.945 -13.57 -15.086 1 78.31 129 SER B N 1
ATOM 2107 C CA . SER B 1 129 ? -3.59 -13.867 -16.469 1 78.31 129 SER B CA 1
ATOM 2108 C C . SER B 1 129 ? -3.721 -15.359 -16.766 1 78.31 129 SER B C 1
ATOM 2110 O O . SER B 1 129 ? -3.76 -15.766 -17.922 1 78.31 129 SER B O 1
ATOM 2112 N N . GLY B 1 130 ? -4.016 -16.141 -15.805 1 68.38 130 GLY B N 1
ATOM 2113 C CA . GLY B 1 130 ? -4.129 -17.578 -16.016 1 68.38 130 GLY B CA 1
ATOM 2114 C C . GLY B 1 130 ? -2.791 -18.281 -15.961 1 68.38 130 GLY B C 1
ATOM 2115 O O . GLY B 1 130 ? -2.738 -19.516 -15.977 1 68.38 130 GLY B O 1
ATOM 2116 N N . ALA B 1 131 ? -1.804 -17.547 -15.977 1 59.62 131 ALA B N 1
ATOM 2117 C CA . ALA B 1 131 ? -0.484 -18.172 -15.938 1 59.62 131 ALA B CA 1
ATOM 2118 C C . ALA B 1 131 ? -0.327 -19.047 -14.703 1 59.62 131 ALA B C 1
ATOM 2120 O O . ALA B 1 131 ? 0.366 -20.062 -14.742 1 59.62 131 ALA B O 1
ATOM 2121 N N . TRP B 1 132 ? -0.965 -18.578 -13.727 1 60.75 132 TRP B N 1
ATOM 2122 C CA . TRP B 1 132 ? -0.902 -19.281 -12.453 1 60.75 132 TRP B CA 1
ATOM 2123 C C . TRP B 1 132 ? -1.478 -20.688 -12.57 1 60.75 132 TRP B C 1
ATOM 2125 O O . TRP B 1 132 ? -1.051 -21.609 -11.867 1 60.75 132 TRP B O 1
ATOM 2135 N N . PHE B 1 133 ? -2.395 -20.781 -13.422 1 54.59 133 PHE B N 1
ATOM 2136 C CA . PHE B 1 133 ? -3.094 -22.047 -13.531 1 54.59 133 PHE B CA 1
ATOM 2137 C C . PHE B 1 133 ? -2.338 -23 -14.453 1 54.59 133 PHE B C 1
ATOM 2139 O O . PHE B 1 133 ? -2.553 -24.219 -14.414 1 54.59 133 PHE B O 1
ATOM 2146 N N . SER B 1 134 ? -1.587 -22.438 -15.227 1 52.5 134 SER B N 1
ATOM 2147 C CA . SER B 1 134 ? -0.812 -23.312 -16.109 1 52.5 134 SER B CA 1
ATOM 2148 C C . SER B 1 134 ? 0.385 -23.906 -15.375 1 52.5 134 SER B C 1
ATOM 2150 O O . SER B 1 134 ? 1.23 -24.562 -15.992 1 52.5 134 SER B O 1
ATOM 2152 N N . ILE B 1 135 ? 0.501 -23.656 -14.156 1 50.16 135 ILE B N 1
ATOM 2153 C CA . ILE B 1 135 ? 1.579 -24.297 -13.406 1 50.16 135 ILE B CA 1
ATOM 2154 C C . ILE B 1 135 ? 1.22 -25.75 -13.117 1 50.16 135 ILE B C 1
ATOM 2156 O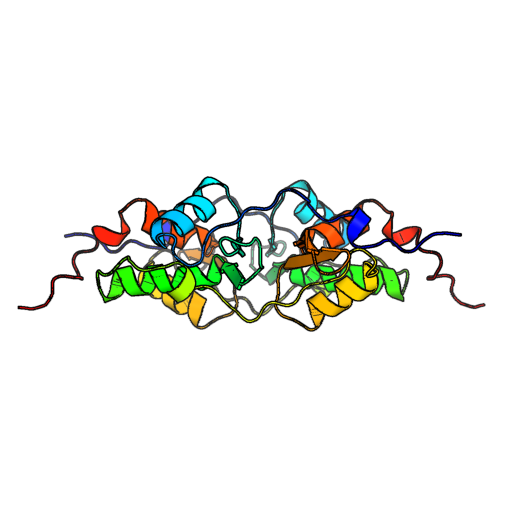 O . ILE B 1 135 ? 0.125 -26.047 -12.625 1 50.16 135 ILE B O 1
ATOM 2160 N N . PRO B 1 136 ? 1.826 -26.797 -13.703 1 44.84 136 PRO B N 1
ATOM 2161 C CA . PRO B 1 136 ? 1.497 -28.219 -13.586 1 44.84 136 PRO B CA 1
ATOM 2162 C C . PRO B 1 136 ? 1.248 -28.641 -12.141 1 44.84 136 PRO B C 1
ATOM 2164 O O . PRO B 1 136 ? 0.623 -29.688 -11.906 1 44.84 136 PRO B O 1
ATOM 2167 N N . GLY B 1 137 ? 1.745 -28.219 -11.172 1 41.97 137 GLY B N 1
ATOM 2168 C CA . GLY B 1 137 ? 1.694 -29.031 -9.961 1 41.97 137 GLY B CA 1
ATOM 2169 C C . GLY B 1 137 ? 0.28 -29.359 -9.531 1 41.97 137 GLY B C 1
ATOM 2170 O O . GLY B 1 137 ? 0.077 -29.984 -8.484 1 41.97 137 GLY B O 1
ATOM 2171 N N . ASN B 1 138 ? -0.75 -28.688 -9.867 1 40.19 138 ASN B N 1
ATOM 2172 C CA . ASN B 1 138 ? -1.95 -29 -9.102 1 40.19 138 ASN B CA 1
ATOM 2173 C C . ASN B 1 138 ? -2.555 -30.344 -9.539 1 40.19 138 ASN B C 1
ATOM 2175 O O . ASN B 1 138 ? -3.664 -30.375 -10.07 1 40.19 138 ASN B O 1
ATOM 2179 N N . THR B 1 139 ? -1.901 -31.094 -10.328 1 33.41 139 THR B N 1
ATOM 2180 C CA . THR B 1 139 ? -2.533 -32.406 -10.539 1 33.41 139 THR B CA 1
ATOM 2181 C C . THR B 1 139 ? -2.695 -33.125 -9.211 1 33.41 139 THR B C 1
ATOM 2183 O O . THR B 1 139 ? -1.745 -33.25 -8.438 1 33.41 139 THR B O 1
ATOM 2186 N N . PRO B 1 140 ? -3.934 -33.312 -8.648 1 37.97 140 PRO B N 1
ATOM 2187 C CA . PRO B 1 140 ? -4.035 -34.344 -7.598 1 37.97 140 PRO B CA 1
ATOM 2188 C C . PRO B 1 140 ? -3.188 -35.562 -7.883 1 37.97 140 PRO B C 1
ATOM 2190 O O . PRO B 1 140 ? -3.035 -35.969 -9.039 1 37.97 140 PRO B O 1
ATOM 2193 N N . ARG B 1 141 ? -1.967 -35.75 -7.324 1 34.78 141 ARG B N 1
ATOM 2194 C CA . ARG B 1 141 ? -1.484 -37.125 -7.328 1 34.78 141 ARG B CA 1
ATOM 2195 C C . ARG B 1 141 ? -2.643 -38.125 -7.234 1 34.78 141 ARG B C 1
ATOM 2197 O O . ARG B 1 141 ? -3.463 -38.031 -6.32 1 34.78 141 ARG B O 1
ATOM 2204 N N . ARG B 1 142 ? -3.039 -38.781 -8.375 1 29.45 142 ARG B N 1
ATOM 2205 C CA . ARG B 1 142 ? -3.783 -40.031 -8.242 1 29.45 142 ARG B CA 1
ATOM 2206 C C . ARG B 1 142 ? -3.055 -41 -7.328 1 29.45 142 ARG B C 1
ATOM 2208 O O . ARG B 1 142 ? -1.825 -41.094 -7.344 1 29.45 142 ARG B O 1
#

Secondary structure (DSSP, 8-state):
--PPPBGGGT-B----EE-TTSBHHHHHHHHHHTT-SEEEEE-TTS-EEEEEEHHHHHHHHHHHHHHS----BGGGT-B-----EETTSBHHHHHHHHHHS--SEEEEEETTEEEEEEEHHHHHHHHHTTTTTT-TT-S---/--PPPBGGGT-B----EE-TTSBHHHHHHHHHHHT-SEEEEE-TTS-EEEEEEHHHHHHHHHHHHHHS----BGGGT-B-----EETTSBHHHHHHHHHHS--SEEEEEETTEEEEEEEHHHHHHHHHTTTTTT-TT-S---

Radius of gyration: 20.47 Å; Cα contacts (8 Å, |Δi|>4): 518; chains: 2; bounding box: 56×73×42 Å

Foldseek 3Di:
DLDFAWQLNQFAQDAAADEQFDKLVVVVCCCVVVVHFKHFYAYPVQDTQFMDGPVLCVVLVVCCVPVVDNIDGNNVRTDRPADAEERGHGLVVVVVVVVVDVDQKHFYDYPNHGGGMDGPVSSVVCVVVCSVVPPPPPPPPD/DLDFAFQLNQFAQDAAADEQFDKLVVVVCCCVVVVHFKHFYAYPVQDTQFMDGPVLCVVLVVCCVPVVDNIDGNNVRTDRPADAEERGHGLVVVVVVVVVDVDQKHFYDYPNHGRGMDGPVSSVVCVVVCSVVPPPPPPPPD